Protein AF-A0A198Z2M1-F1 (afdb_monomer_lite)

Radius of gyration: 20.85 Å; chains: 1; bounding box: 62×34×67 Å

Structure (mmCIF, N/CA/C/O backbone):
data_AF-A0A198Z2M1-F1
#
_entry.id   AF-A0A198Z2M1-F1
#
loop_
_atom_site.group_PDB
_atom_site.id
_atom_site.type_symbol
_atom_site.label_atom_id
_atom_site.label_alt_id
_atom_site.label_comp_id
_atom_site.label_asym_id
_atom_site.label_entity_id
_atom_site.label_seq_id
_atom_site.pdbx_PDB_ins_code
_atom_site.Cartn_x
_atom_site.Cartn_y
_atom_site.Cartn_z
_atom_site.occupancy
_atom_site.B_iso_or_equiv
_atom_site.auth_seq_id
_atom_site.auth_comp_id
_atom_site.auth_asym_id
_atom_site.auth_atom_id
_atom_site.pdbx_PDB_model_num
ATOM 1 N N . MET A 1 1 ? 42.192 -15.672 -40.899 1.00 51.78 1 MET A N 1
ATOM 2 C CA . MET A 1 1 ? 41.979 -16.538 -39.720 1.00 51.78 1 MET A CA 1
ATOM 3 C C . MET A 1 1 ? 41.965 -15.740 -38.409 1.00 51.78 1 MET A C 1
ATOM 5 O O . MET A 1 1 ? 41.515 -16.273 -37.413 1.00 51.78 1 MET A O 1
ATOM 9 N N . GLU A 1 2 ? 42.366 -14.463 -38.427 1.00 50.34 2 GLU A N 1
ATOM 10 C CA . GLU A 1 2 ? 42.468 -13.570 -37.255 1.00 50.34 2 GLU A CA 1
ATOM 11 C C . GLU A 1 2 ? 41.107 -13.019 -36.771 1.00 50.34 2 GLU A C 1
ATOM 13 O O . GLU A 1 2 ? 40.809 -13.079 -35.589 1.00 50.34 2 GLU A O 1
ATOM 18 N N . LYS A 1 3 ? 40.189 -12.667 -37.688 1.00 52.66 3 LYS A N 1
ATOM 19 C CA . LYS A 1 3 ? 38.827 -12.174 -37.362 1.00 52.66 3 LYS A CA 1
ATOM 20 C C . LYS A 1 3 ? 37.927 -13.121 -36.548 1.00 52.66 3 LYS A C 1
ATOM 22 O O . LYS A 1 3 ? 36.879 -12.694 -36.083 1.00 52.66 3 LYS A O 1
ATOM 27 N N . ALA A 1 4 ? 38.264 -14.406 -36.456 1.00 52.19 4 ALA A N 1
ATOM 28 C CA . ALA A 1 4 ? 37.432 -15.395 -35.767 1.00 52.19 4 ALA A CA 1
ATOM 29 C C . ALA A 1 4 ? 37.771 -15.530 -34.272 1.00 52.19 4 ALA A C 1
ATOM 31 O O . ALA A 1 4 ? 36.942 -16.045 -33.529 1.00 52.19 4 ALA A O 1
ATOM 32 N N . LEU A 1 5 ? 3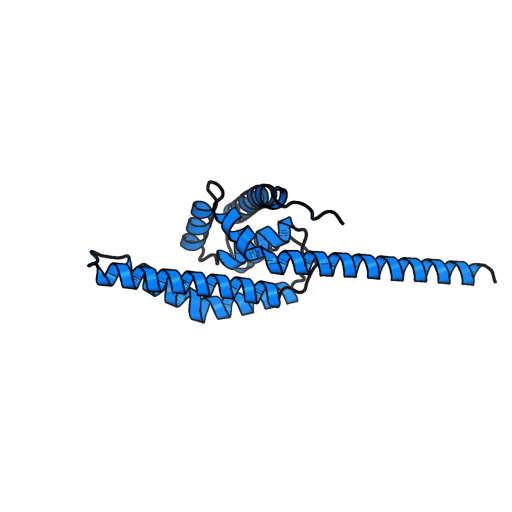8.961 -15.082 -33.848 1.00 50.56 5 LEU A N 1
ATOM 33 C CA . LEU A 1 5 ? 39.391 -15.112 -32.448 1.00 50.56 5 LEU A CA 1
ATOM 34 C C . LEU A 1 5 ? 38.841 -13.898 -31.683 1.00 50.56 5 LEU A C 1
ATOM 36 O O . LEU A 1 5 ? 38.228 -14.090 -30.639 1.00 50.56 5 LEU A O 1
ATOM 40 N N . ASP A 1 6 ? 38.908 -12.698 -32.272 1.00 52.09 6 ASP A N 1
ATOM 41 C CA . ASP A 1 6 ? 38.372 -11.465 -31.662 1.00 52.09 6 ASP A CA 1
ATOM 42 C C . ASP A 1 6 ? 36.854 -11.539 -31.409 1.00 52.09 6 ASP A C 1
ATOM 44 O O . ASP A 1 6 ? 36.363 -11.129 -30.363 1.00 52.09 6 ASP A O 1
ATOM 48 N N . ALA A 1 7 ? 36.097 -12.146 -32.332 1.00 55.91 7 ALA A N 1
ATOM 49 C CA . ALA A 1 7 ? 34.648 -12.315 -32.189 1.00 55.91 7 ALA A CA 1
ATOM 50 C C . ALA A 1 7 ? 34.247 -13.345 -31.112 1.00 55.91 7 ALA A C 1
ATOM 52 O O . ALA A 1 7 ? 33.089 -13.380 -30.689 1.00 55.91 7 ALA A O 1
ATOM 53 N N . PHE A 1 8 ? 35.170 -14.223 -30.706 1.00 51.22 8 PHE A N 1
ATOM 54 C CA . PHE A 1 8 ? 34.939 -15.203 -29.644 1.00 51.22 8 PHE A CA 1
ATOM 55 C C . PHE A 1 8 ? 35.227 -14.593 -28.265 1.00 51.22 8 PHE A C 1
ATOM 57 O O . PHE A 1 8 ? 34.474 -14.855 -27.327 1.00 51.22 8 PHE A O 1
ATOM 64 N N . ASP A 1 9 ? 36.249 -13.739 -28.166 1.00 59.03 9 ASP A N 1
ATOM 65 C CA . ASP A 1 9 ? 36.605 -13.003 -26.943 1.00 59.03 9 ASP A CA 1
ATOM 66 C C . ASP A 1 9 ? 35.529 -11.966 -26.583 1.00 59.03 9 ASP A C 1
ATOM 68 O O . ASP A 1 9 ? 34.978 -11.996 -25.486 1.00 59.03 9 ASP A O 1
ATOM 72 N N . GLU A 1 10 ? 35.092 -11.153 -27.551 1.00 61.62 10 GLU A N 1
ATOM 73 C CA . GLU A 1 10 ? 34.080 -10.102 -27.340 1.00 61.62 10 GLU A CA 1
ATOM 74 C C . GLU A 1 10 ? 32.706 -10.681 -26.933 1.00 61.62 10 GLU A C 1
ATOM 76 O O . GLU A 1 10 ? 31.973 -10.118 -26.118 1.00 61.62 10 GLU A O 1
ATOM 81 N N . LYS A 1 11 ? 32.362 -11.873 -27.445 1.00 62.56 11 LYS A N 1
ATOM 82 C CA . LYS A 1 11 ? 31.135 -12.594 -27.067 1.00 62.56 11 LYS A CA 1
ATOM 83 C C . LYS A 1 11 ? 31.227 -13.224 -25.672 1.00 62.56 11 LYS A C 1
ATOM 85 O O . LYS A 1 11 ? 30.198 -13.382 -25.013 1.00 62.56 11 LYS A O 1
ATOM 90 N N . THR A 1 12 ? 32.432 -13.588 -25.237 1.00 69.06 12 THR A N 1
ATOM 91 C CA . THR A 1 12 ? 32.688 -14.145 -23.903 1.00 69.06 12 THR A CA 1
ATOM 92 C C . THR A 1 12 ? 32.645 -13.034 -22.854 1.00 69.06 12 THR A C 1
ATOM 94 O O . THR A 1 12 ? 31.914 -13.164 -21.876 1.00 69.06 12 THR A O 1
ATOM 97 N N . GLU A 1 13 ? 33.279 -11.888 -23.120 1.00 63.31 13 GLU A N 1
ATOM 98 C CA . GLU A 1 13 ? 33.229 -10.706 -22.248 1.00 63.31 13 GLU A CA 1
ATOM 99 C C . GLU A 1 13 ? 31.809 -10.134 -22.103 1.00 63.31 13 GLU A C 1
ATOM 101 O O . GLU A 1 13 ? 31.371 -9.841 -20.990 1.00 63.31 13 GLU A O 1
ATOM 106 N N . ALA A 1 14 ? 31.038 -10.038 -23.194 1.00 60.91 14 ALA A N 1
ATOM 107 C CA . ALA A 1 14 ? 29.645 -9.587 -23.132 1.00 60.91 14 ALA A CA 1
ATOM 108 C C . ALA A 1 14 ? 28.744 -10.552 -22.334 1.00 60.91 14 ALA A C 1
ATOM 110 O O . ALA A 1 14 ? 27.845 -10.116 -21.613 1.00 60.91 14 ALA A O 1
ATOM 111 N N . SER A 1 15 ? 28.992 -11.862 -22.444 1.00 63.72 15 SER A N 1
ATOM 112 C CA . SER A 1 15 ? 28.274 -12.889 -21.680 1.00 63.72 15 SER A CA 1
ATOM 113 C C . SER A 1 15 ? 28.625 -12.845 -20.191 1.00 63.72 15 SER A C 1
ATOM 115 O O . SER A 1 15 ? 27.736 -13.003 -19.353 1.00 63.72 15 SER A O 1
ATOM 117 N N . ASP A 1 16 ? 29.894 -12.630 -19.851 1.00 65.62 16 ASP A N 1
ATOM 118 C CA . ASP A 1 16 ? 30.351 -12.541 -18.462 1.00 65.62 16 ASP A CA 1
ATOM 119 C C . ASP A 1 16 ? 29.891 -11.237 -17.794 1.00 65.62 16 ASP A C 1
ATOM 121 O O . ASP A 1 16 ? 29.444 -11.265 -16.643 1.00 65.62 16 ASP A O 1
ATOM 125 N N . ASN A 1 17 ? 29.882 -10.115 -18.523 1.00 66.69 17 ASN A N 1
ATOM 126 C CA . ASN A 1 17 ? 29.369 -8.843 -18.013 1.00 66.69 17 ASN A CA 1
ATOM 127 C C . ASN A 1 17 ? 27.849 -8.893 -17.771 1.00 66.69 17 ASN A C 1
ATOM 129 O O . ASN A 1 17 ? 27.388 -8.512 -16.698 1.00 66.69 17 ASN A O 1
ATOM 133 N N . ALA A 1 18 ? 27.073 -9.465 -18.701 1.00 65.00 18 ALA A N 1
ATOM 134 C CA . ALA A 1 18 ? 25.630 -9.651 -18.520 1.00 65.00 18 ALA A CA 1
ATOM 135 C C . ALA A 1 18 ? 25.302 -10.551 -17.316 1.00 65.00 18 ALA A C 1
ATOM 137 O O . ALA A 1 18 ? 24.362 -10.292 -16.565 1.00 65.00 18 ALA A O 1
ATOM 138 N N . ARG A 1 19 ? 26.098 -11.604 -17.093 1.00 66.12 19 ARG A N 1
ATOM 139 C CA . ARG A 1 19 ? 25.918 -12.519 -15.959 1.00 66.12 19 ARG A CA 1
ATOM 140 C C . ARG A 1 19 ? 26.259 -11.855 -14.621 1.00 66.12 19 ARG A C 1
ATOM 142 O O . ARG A 1 19 ? 25.554 -12.083 -13.643 1.00 66.12 19 ARG A O 1
ATOM 149 N N . SER A 1 20 ? 27.292 -11.014 -14.596 1.00 66.62 20 SER A N 1
ATOM 150 C CA . SER A 1 20 ? 27.681 -10.198 -13.437 1.00 66.62 20 SER A CA 1
ATOM 151 C C . SER A 1 20 ? 26.627 -9.133 -13.088 1.00 66.62 20 SER A C 1
ATOM 153 O O . SER A 1 20 ? 26.264 -8.963 -11.920 1.00 66.62 20 SER A O 1
ATOM 155 N N . GLU A 1 21 ? 26.067 -8.456 -14.096 1.00 67.75 21 GLU A N 1
ATOM 156 C CA . GLU A 1 21 ? 24.989 -7.471 -13.926 1.00 67.75 21 GLU A CA 1
ATOM 157 C C . GLU A 1 21 ? 23.696 -8.120 -13.405 1.00 67.75 21 GLU A C 1
ATOM 159 O O . GLU A 1 21 ? 23.068 -7.594 -12.480 1.00 67.75 21 GLU A O 1
ATOM 164 N N . GLN A 1 22 ? 23.341 -9.304 -13.918 1.00 70.44 22 GLN A N 1
ATOM 165 C CA . GLN A 1 22 ? 22.196 -10.084 -13.437 1.00 70.44 22 GLN A CA 1
ATOM 166 C C . GLN A 1 22 ? 22.367 -10.556 -11.988 1.00 70.44 22 GLN A C 1
ATOM 168 O O . GLN A 1 22 ? 21.416 -10.479 -11.207 1.00 70.44 22 GLN A O 1
ATOM 173 N N . ASP A 1 23 ? 23.563 -11.009 -11.604 1.00 72.19 23 ASP A N 1
ATOM 174 C CA . ASP A 1 23 ? 23.849 -11.468 -10.238 1.00 72.19 23 ASP A CA 1
ATOM 175 C C . ASP A 1 23 ? 23.827 -10.298 -9.236 1.00 72.19 23 ASP A C 1
ATOM 177 O O . ASP A 1 23 ? 23.172 -10.357 -8.190 1.00 72.19 23 ASP A O 1
ATOM 181 N N . THR A 1 24 ? 24.423 -9.162 -9.616 1.00 78.44 24 THR A N 1
ATOM 182 C CA . THR A 1 24 ? 24.378 -7.910 -8.839 1.00 78.44 24 THR A CA 1
ATOM 183 C C . THR A 1 24 ? 22.944 -7.417 -8.662 1.00 78.44 24 THR A C 1
ATOM 185 O O . THR A 1 24 ? 22.526 -6.992 -7.580 1.00 78.44 24 THR A O 1
ATOM 188 N N . GLY A 1 25 ? 22.157 -7.503 -9.730 1.00 78.88 25 GLY A N 1
ATOM 189 C CA . GLY A 1 25 ? 20.742 -7.215 -9.701 1.00 78.88 25 GLY A CA 1
ATOM 190 C C . GLY A 1 25 ? 19.989 -8.124 -8.723 1.00 78.88 25 GLY A C 1
ATOM 191 O O . GLY A 1 25 ? 19.297 -7.630 -7.829 1.00 78.88 25 GLY A O 1
ATOM 192 N N . ALA A 1 26 ? 20.122 -9.444 -8.861 1.00 82.31 26 ALA A N 1
ATOM 193 C CA . ALA A 1 26 ? 19.425 -10.416 -8.021 1.00 82.31 26 ALA A CA 1
ATOM 194 C C . ALA A 1 26 ? 19.765 -10.251 -6.530 1.00 82.31 26 ALA A C 1
ATOM 196 O O . ALA A 1 26 ? 18.873 -10.351 -5.678 1.00 82.31 26 ALA A O 1
ATOM 197 N N . ALA A 1 27 ? 21.023 -9.934 -6.212 1.00 85.19 27 ALA A N 1
ATOM 198 C CA . ALA A 1 27 ? 21.461 -9.613 -4.858 1.00 85.19 27 ALA A CA 1
ATOM 199 C C . ALA A 1 27 ? 20.774 -8.346 -4.321 1.00 85.19 27 ALA A C 1
ATOM 201 O O . ALA A 1 27 ? 20.182 -8.382 -3.239 1.00 85.19 27 ALA A O 1
ATOM 202 N N . ARG A 1 28 ? 20.762 -7.252 -5.098 1.00 85.44 28 ARG A N 1
ATOM 203 C CA . ARG A 1 28 ? 20.078 -5.999 -4.728 1.00 85.44 28 ARG A CA 1
ATOM 204 C C . ARG A 1 28 ? 18.587 -6.219 -4.471 1.00 85.44 28 ARG A C 1
ATOM 206 O O . ARG A 1 28 ? 18.093 -5.828 -3.420 1.00 85.44 28 ARG A O 1
ATOM 213 N N . ARG A 1 29 ? 17.891 -6.931 -5.365 1.00 87.88 29 ARG A N 1
ATOM 214 C CA . ARG A 1 29 ? 16.471 -7.291 -5.190 1.00 87.88 29 ARG A CA 1
ATOM 215 C C . ARG A 1 29 ? 16.241 -8.079 -3.904 1.00 87.88 29 ARG A C 1
ATOM 217 O O . ARG A 1 29 ? 15.271 -7.832 -3.196 1.00 87.88 29 ARG A O 1
ATOM 224 N N . THR A 1 30 ? 17.114 -9.039 -3.608 1.00 90.44 30 THR A N 1
ATOM 225 C CA . THR A 1 30 ? 17.004 -9.866 -2.398 1.00 90.44 30 THR A CA 1
ATOM 226 C C . THR A 1 30 ? 17.105 -9.004 -1.142 1.00 90.44 30 THR A C 1
ATOM 228 O O . THR A 1 30 ? 16.285 -9.144 -0.236 1.00 90.44 30 THR A O 1
ATOM 231 N N . VAL A 1 31 ? 18.055 -8.063 -1.111 1.00 90.62 31 VAL A N 1
ATOM 232 C CA . VAL A 1 31 ? 18.192 -7.095 -0.013 1.00 90.62 31 VAL A CA 1
ATOM 233 C C . VAL A 1 31 ? 16.965 -6.185 0.072 1.00 90.62 31 VAL A C 1
ATOM 235 O O . VAL A 1 31 ? 16.433 -6.003 1.166 1.00 90.62 31 VAL A O 1
ATOM 238 N N . PHE A 1 32 ? 16.479 -5.661 -1.056 1.00 91.62 32 PHE A N 1
ATOM 239 C CA . PHE A 1 32 ? 15.266 -4.845 -1.108 1.00 91.62 32 PHE A CA 1
ATOM 240 C C . PHE A 1 32 ? 14.063 -5.596 -0.520 1.00 91.62 32 PHE A C 1
ATOM 242 O O . PHE A 1 32 ? 13.481 -5.153 0.468 1.00 91.62 32 PHE A O 1
ATOM 249 N N . CYS A 1 33 ? 13.741 -6.777 -1.053 1.00 92.19 33 CYS A N 1
ATOM 250 C CA . CYS A 1 33 ? 12.581 -7.571 -0.642 1.00 92.19 33 CYS A CA 1
ATOM 251 C C . CYS A 1 33 ? 12.645 -7.986 0.835 1.00 92.19 33 CYS A C 1
ATOM 253 O O . CYS A 1 33 ? 11.619 -8.007 1.512 1.00 92.19 33 CYS A O 1
ATOM 255 N N . ALA A 1 34 ? 13.844 -8.271 1.354 1.00 90.94 34 ALA A N 1
ATOM 256 C CA . ALA A 1 34 ? 14.034 -8.637 2.755 1.00 90.94 34 ALA A CA 1
ATOM 257 C C . ALA A 1 34 ? 13.779 -7.473 3.730 1.00 90.94 34 ALA A C 1
ATOM 259 O O . ALA A 1 34 ? 13.354 -7.717 4.857 1.00 90.94 34 ALA A O 1
ATOM 260 N N . ASN A 1 35 ? 14.022 -6.225 3.312 1.00 91.56 35 ASN A N 1
ATOM 261 C CA . ASN A 1 35 ? 13.996 -5.055 4.199 1.00 91.56 35 ASN A CA 1
ATOM 262 C C . ASN A 1 35 ? 12.842 -4.079 3.916 1.00 91.56 35 ASN A C 1
ATOM 264 O O . ASN A 1 35 ? 12.586 -3.192 4.731 1.00 91.56 35 ASN A O 1
ATOM 268 N N . VAL A 1 36 ? 12.139 -4.213 2.784 1.00 93.56 36 VAL A N 1
ATOM 269 C CA . VAL A 1 36 ? 11.196 -3.199 2.279 1.00 93.56 36 VAL A CA 1
ATOM 270 C C . VAL A 1 36 ? 10.151 -2.781 3.310 1.00 93.56 36 VAL A C 1
ATOM 272 O O . VAL A 1 36 ? 9.901 -1.590 3.453 1.00 93.56 36 VAL A O 1
ATOM 275 N N . PHE A 1 37 ? 9.595 -3.710 4.094 1.00 92.81 37 PHE A N 1
ATOM 276 C CA . PHE A 1 37 ? 8.582 -3.368 5.096 1.00 92.81 37 PHE A CA 1
ATOM 277 C C . PHE A 1 37 ? 9.125 -2.432 6.187 1.00 92.81 37 PHE A C 1
ATOM 279 O O . PHE A 1 37 ? 8.477 -1.444 6.529 1.00 92.81 37 PHE A O 1
ATOM 286 N N . ASP A 1 38 ? 10.332 -2.681 6.695 1.00 92.69 38 ASP A N 1
ATOM 287 C CA . ASP A 1 38 ? 10.940 -1.834 7.728 1.00 92.69 38 ASP A CA 1
ATOM 288 C C . ASP A 1 38 ? 11.261 -0.437 7.177 1.00 92.69 38 ASP A C 1
ATOM 290 O O . ASP A 1 38 ? 11.099 0.579 7.860 1.00 92.69 38 ASP A O 1
ATOM 294 N N . VAL A 1 39 ? 11.651 -0.364 5.901 1.00 94.50 39 VAL A N 1
ATOM 295 C CA . VAL A 1 39 ? 11.862 0.909 5.201 1.00 94.50 39 VAL A CA 1
ATOM 296 C C . VAL A 1 39 ? 10.541 1.641 4.966 1.00 94.50 39 VAL A C 1
ATOM 298 O O . VAL A 1 39 ? 10.489 2.854 5.161 1.00 94.50 39 VAL A O 1
ATOM 301 N N . MET A 1 40 ? 9.460 0.933 4.630 1.00 95.88 40 MET A N 1
ATOM 302 C CA . MET A 1 40 ? 8.118 1.514 4.510 1.00 95.88 40 MET A CA 1
ATOM 303 C C . MET A 1 40 ? 7.654 2.131 5.827 1.00 95.88 40 MET A C 1
ATOM 305 O O . MET A 1 40 ? 7.102 3.228 5.810 1.00 95.88 40 MET A O 1
ATOM 309 N N . VAL A 1 41 ? 7.905 1.477 6.968 1.00 94.56 41 VAL A N 1
ATOM 310 C CA . VAL A 1 41 ? 7.566 2.025 8.293 1.00 94.56 41 VAL A CA 1
ATOM 311 C C . VAL A 1 41 ? 8.315 3.334 8.549 1.00 94.56 41 VAL A C 1
ATOM 313 O O . VAL A 1 41 ? 7.715 4.304 9.013 1.00 94.56 41 VAL A O 1
ATOM 316 N N . ARG A 1 42 ? 9.607 3.397 8.203 1.00 95.19 42 ARG A N 1
ATOM 317 C CA . ARG A 1 42 ? 10.406 4.628 8.318 1.00 95.19 42 ARG A CA 1
ATOM 318 C C . ARG A 1 42 ? 9.896 5.725 7.383 1.00 95.19 42 ARG A C 1
ATOM 320 O O . ARG A 1 42 ? 9.678 6.838 7.844 1.00 95.19 42 ARG A O 1
ATOM 327 N N . LEU A 1 43 ? 9.639 5.398 6.115 1.00 96.38 43 LEU A N 1
ATOM 328 C CA . LEU A 1 43 ? 9.076 6.321 5.125 1.00 96.38 43 LEU A CA 1
ATOM 329 C C . LEU A 1 43 ? 7.726 6.881 5.576 1.00 96.38 43 LEU A C 1
ATOM 331 O O . LEU A 1 43 ? 7.498 8.082 5.493 1.00 96.38 43 LEU A O 1
ATOM 335 N N . TYR A 1 44 ? 6.842 6.036 6.100 1.00 95.94 44 TYR A N 1
ATOM 336 C CA . TYR A 1 44 ? 5.544 6.473 6.606 1.00 95.94 44 TYR A CA 1
ATOM 337 C C . TYR A 1 44 ? 5.665 7.391 7.834 1.00 95.94 44 TYR A C 1
ATOM 339 O O . TYR A 1 44 ? 4.798 8.235 8.063 1.00 95.94 44 TYR A O 1
ATOM 347 N N . GLY A 1 45 ? 6.742 7.237 8.611 1.00 95.44 45 GLY A N 1
ATOM 348 C CA . GLY A 1 45 ? 7.081 8.094 9.745 1.00 95.44 45 GLY A CA 1
ATOM 349 C C . GLY A 1 45 ? 7.682 9.452 9.370 1.00 95.44 45 GLY A C 1
ATOM 350 O O . GLY A 1 45 ? 7.775 10.314 10.245 1.00 95.44 45 GLY A O 1
ATOM 351 N N . GLU A 1 46 ? 8.071 9.672 8.110 1.00 96.19 46 GLU A N 1
ATOM 352 C CA . GLU A 1 46 ? 8.595 10.966 7.666 1.00 96.19 46 GLU A CA 1
ATOM 353 C C . GLU A 1 46 ? 7.517 12.066 7.744 1.00 96.19 46 GLU A C 1
ATOM 355 O O . GLU A 1 46 ? 6.330 11.809 7.488 1.00 96.19 46 GLU A O 1
ATOM 360 N N . PRO A 1 47 ? 7.899 13.316 8.074 1.00 94.69 47 PRO A N 1
ATOM 361 C CA . PRO A 1 47 ? 6.954 14.419 8.204 1.00 94.69 47 PRO A CA 1
ATOM 362 C C . PRO A 1 47 ? 6.056 14.584 6.970 1.00 94.69 47 PRO A C 1
ATOM 364 O O . PRO A 1 47 ? 6.523 14.813 5.859 1.00 94.69 47 PRO A O 1
ATOM 367 N N . GLY A 1 48 ? 4.741 14.496 7.181 1.00 95.50 48 GLY A N 1
ATOM 368 C CA . GLY A 1 48 ? 3.726 14.709 6.144 1.00 95.50 48 GLY A CA 1
ATOM 369 C C . GLY A 1 48 ? 3.362 13.478 5.306 1.00 95.50 48 GLY A C 1
ATOM 370 O O . GLY A 1 48 ? 2.269 13.469 4.739 1.00 95.50 48 GLY A O 1
ATOM 371 N N . ILE A 1 49 ? 4.179 12.417 5.282 1.00 97.44 49 ILE A N 1
ATOM 372 C CA . ILE A 1 49 ? 3.919 11.234 4.438 1.00 97.44 49 ILE A CA 1
ATOM 373 C C . ILE A 1 49 ? 2.661 10.483 4.872 1.00 97.44 49 ILE A C 1
ATOM 375 O O . ILE A 1 49 ? 1.832 10.137 4.028 1.00 97.44 49 ILE A O 1
ATOM 379 N N . ALA A 1 50 ? 2.466 10.283 6.177 1.00 96.44 50 ALA A N 1
ATOM 380 C CA . ALA A 1 50 ? 1.260 9.638 6.689 1.00 96.44 50 ALA A CA 1
ATOM 381 C C . ALA A 1 50 ? -0.018 10.396 6.290 1.00 96.44 50 ALA A C 1
ATOM 383 O O . ALA A 1 50 ? -0.964 9.793 5.785 1.00 96.44 50 ALA A O 1
ATOM 384 N N . SER A 1 51 ? -0.040 11.720 6.473 1.00 96.75 51 SER A N 1
ATOM 385 C CA . SER A 1 51 ? -1.190 12.560 6.114 1.00 96.75 51 SER A CA 1
ATOM 386 C C . SER A 1 51 ? -1.498 12.482 4.621 1.00 96.75 51 SER A C 1
ATOM 388 O O . SER A 1 51 ? -2.648 12.271 4.245 1.00 96.75 51 SER A O 1
ATOM 390 N N . LEU A 1 52 ? -0.461 12.573 3.789 1.00 96.44 52 LEU A N 1
ATOM 391 C CA . LEU A 1 52 ? -0.562 12.489 2.338 1.00 96.44 52 LEU A CA 1
ATOM 392 C C . LEU A 1 52 ? -1.131 11.133 1.877 1.00 96.44 52 LEU A C 1
ATOM 394 O O . LEU A 1 52 ? -2.047 11.076 1.058 1.00 96.44 52 LEU A O 1
ATOM 398 N N . CYS A 1 53 ? -0.639 10.030 2.448 1.00 97.00 53 CYS A N 1
ATOM 399 C CA . CYS A 1 53 ? -1.138 8.687 2.149 1.00 97.00 53 CYS A CA 1
ATOM 400 C C . CYS A 1 53 ? -2.601 8.503 2.576 1.00 97.00 53 CYS A C 1
ATOM 402 O O . CYS A 1 53 ? -3.381 7.885 1.853 1.00 97.00 53 CYS A O 1
ATOM 404 N N . LEU A 1 54 ? -2.983 9.030 3.743 1.00 95.06 54 LEU A N 1
ATOM 405 C CA . LEU A 1 54 ? -4.355 8.951 4.251 1.00 95.06 54 LEU A CA 1
ATOM 406 C C . LEU A 1 54 ? -5.334 9.769 3.405 1.00 95.06 54 LEU A C 1
ATOM 408 O O . LEU A 1 54 ? -6.458 9.318 3.169 1.00 95.06 54 LEU A O 1
ATOM 412 N N . GLU A 1 55 ? -4.918 10.944 2.934 1.00 96.50 55 GLU A N 1
ATOM 413 C CA . GLU A 1 55 ? -5.701 11.760 2.008 1.00 96.50 55 GLU A CA 1
ATOM 414 C C . GLU A 1 55 ? -5.913 11.019 0.685 1.00 96.50 55 GLU A C 1
ATOM 416 O O . GLU A 1 55 ? -7.054 10.826 0.266 1.00 96.50 55 GLU A O 1
ATOM 421 N N . ALA A 1 56 ? -4.843 10.494 0.085 1.00 96.94 56 ALA A N 1
ATOM 422 C CA . ALA A 1 56 ? -4.931 9.720 -1.149 1.00 96.94 56 ALA A CA 1
ATOM 423 C C . ALA A 1 56 ? -5.796 8.451 -0.982 1.00 96.94 56 ALA A C 1
ATOM 425 O O . ALA A 1 56 ? -6.608 8.116 -1.849 1.00 96.94 56 ALA A O 1
ATOM 426 N N . GLN A 1 57 ? -5.682 7.762 0.159 1.00 94.88 57 GLN A N 1
ATOM 427 C CA . GLN A 1 57 ? -6.515 6.606 0.496 1.00 94.88 57 GLN A CA 1
ATOM 428 C C . GLN A 1 57 ? -7.995 6.976 0.609 1.00 94.88 57 GLN A C 1
ATOM 430 O O . GLN A 1 57 ? -8.850 6.221 0.151 1.00 94.88 57 GLN A O 1
ATOM 435 N N . THR A 1 58 ? -8.306 8.112 1.229 1.00 93.62 58 THR A N 1
ATOM 436 C CA . THR A 1 58 ? -9.691 8.533 1.469 1.00 93.62 58 THR A CA 1
ATOM 437 C C . THR A 1 58 ? -10.345 9.054 0.193 1.00 93.62 58 THR A C 1
ATOM 439 O O . THR A 1 58 ? -11.490 8.706 -0.086 1.00 93.62 58 THR A O 1
ATOM 442 N N . SER A 1 59 ? -9.621 9.853 -0.589 1.00 95.38 59 SER A N 1
ATOM 443 C CA . SER A 1 59 ? -10.150 10.516 -1.784 1.00 95.38 59 SER A CA 1
ATOM 444 C C . SER A 1 59 ? -10.188 9.601 -3.010 1.00 95.38 59 SER A C 1
ATOM 446 O O . SER A 1 59 ? -11.108 9.708 -3.815 1.00 95.38 59 SER A O 1
ATOM 448 N N . TYR A 1 60 ? -9.224 8.682 -3.140 1.00 95.88 60 TYR A N 1
ATOM 449 C CA . TYR A 1 60 ? -9.028 7.883 -4.360 1.00 95.88 60 TYR A CA 1
ATOM 450 C C . TYR A 1 60 ? -8.941 6.377 -4.104 1.00 95.88 60 TYR A C 1
ATOM 452 O O . TYR A 1 60 ? -8.551 5.616 -4.985 1.00 95.88 60 TYR A O 1
ATOM 460 N N . ALA A 1 61 ? -9.275 5.924 -2.892 1.00 93.00 61 ALA A N 1
ATOM 461 C CA . ALA A 1 61 ? -9.177 4.520 -2.498 1.00 93.00 61 ALA A CA 1
ATOM 462 C C . ALA A 1 61 ? -7.776 3.918 -2.714 1.00 93.00 61 ALA A C 1
ATOM 464 O O . ALA A 1 61 ? -7.656 2.699 -2.890 1.00 93.00 61 ALA A O 1
ATOM 465 N N . VAL A 1 62 ? -6.723 4.744 -2.648 1.00 97.00 62 VAL A N 1
ATOM 466 C CA . VAL A 1 62 ? -5.331 4.300 -2.750 1.00 97.00 62 VAL A CA 1
ATOM 467 C C . VAL A 1 62 ? -5.044 3.208 -1.725 1.00 97.00 62 VAL A C 1
ATOM 469 O O . VAL A 1 62 ? -5.300 3.316 -0.521 1.00 97.00 62 VAL A O 1
ATOM 472 N N . ASP A 1 63 ? -4.482 2.124 -2.227 1.00 97.56 63 ASP A N 1
ATOM 473 C CA . ASP A 1 63 ? -3.792 1.121 -1.453 1.00 97.56 63 ASP A CA 1
ATOM 474 C C . ASP A 1 63 ? -2.396 1.598 -1.027 1.00 97.56 63 ASP A C 1
ATOM 476 O O . ASP A 1 63 ? -1.436 1.552 -1.795 1.00 97.56 63 ASP A O 1
ATOM 480 N N . VAL A 1 64 ? -2.303 2.098 0.207 1.00 97.19 64 VAL A N 1
ATOM 481 C CA . VAL A 1 64 ? -1.073 2.685 0.762 1.00 97.19 64 VAL A CA 1
ATOM 482 C C . VAL A 1 64 ? 0.093 1.685 0.794 1.00 97.19 64 VAL A C 1
ATOM 484 O O . VAL A 1 64 ? 1.176 2.073 0.358 1.00 97.19 64 VAL A O 1
ATOM 487 N N . PRO A 1 65 ? -0.079 0.412 1.218 1.00 97.62 65 PRO A N 1
ATOM 488 C CA . PRO A 1 65 ? 1.005 -0.568 1.163 1.00 97.62 65 PRO A CA 1
ATOM 489 C C . PRO A 1 65 ? 1.596 -0.746 -0.241 1.00 97.62 65 PRO A C 1
ATOM 491 O O . PRO A 1 65 ? 2.813 -0.695 -0.395 1.00 97.62 65 PRO A O 1
ATOM 494 N N . SER A 1 66 ? 0.757 -0.882 -1.274 1.00 97.81 66 SER A N 1
ATOM 495 C CA . SER A 1 66 ? 1.234 -1.012 -2.658 1.00 97.81 66 SER A CA 1
ATOM 496 C C . SER A 1 66 ? 1.924 0.265 -3.147 1.00 97.81 66 SER A C 1
ATOM 498 O O . SER A 1 66 ? 3.009 0.195 -3.717 1.00 97.81 66 SER A O 1
ATOM 500 N N . LEU A 1 67 ? 1.355 1.444 -2.862 1.00 98.38 67 LEU A N 1
ATOM 501 C CA . LEU A 1 67 ? 1.953 2.729 -3.240 1.00 98.38 67 LEU A CA 1
ATOM 502 C C . LEU A 1 67 ? 3.363 2.910 -2.661 1.00 98.38 67 LEU A C 1
ATOM 504 O O . LEU A 1 67 ? 4.291 3.257 -3.389 1.00 98.38 67 LEU A O 1
ATOM 508 N N . LEU A 1 68 ? 3.524 2.679 -1.355 1.00 98.06 68 LEU A N 1
ATOM 509 C CA . LEU A 1 68 ? 4.810 2.838 -0.675 1.00 98.06 68 LEU A CA 1
ATOM 510 C C . LEU A 1 68 ? 5.834 1.802 -1.150 1.00 98.06 68 LEU A C 1
ATOM 512 O O . LEU A 1 68 ? 6.999 2.148 -1.332 1.00 98.06 68 LEU A O 1
ATOM 516 N N . PHE A 1 69 ? 5.403 0.559 -1.393 1.00 97.31 69 PHE A N 1
ATOM 517 C CA . PHE A 1 69 ? 6.262 -0.479 -1.962 1.00 97.31 69 PHE A CA 1
ATOM 518 C C . PHE A 1 69 ? 6.815 -0.045 -3.326 1.00 97.31 69 PHE A C 1
ATOM 520 O O . PHE A 1 69 ? 8.027 -0.056 -3.530 1.00 97.31 69 PHE A O 1
ATOM 527 N N . PHE A 1 70 ? 5.947 0.409 -4.237 1.00 97.06 70 PHE A N 1
ATOM 528 C CA . PHE A 1 70 ? 6.366 0.843 -5.570 1.00 97.06 70 PHE A CA 1
ATOM 529 C C . PHE A 1 70 ? 7.227 2.109 -5.545 1.00 97.06 70 PHE A C 1
ATOM 531 O O . PHE A 1 70 ? 8.188 2.196 -6.302 1.00 97.06 70 PHE A O 1
ATOM 538 N N . ALA A 1 71 ? 6.946 3.061 -4.651 1.00 97.00 71 ALA A N 1
ATOM 539 C CA . ALA A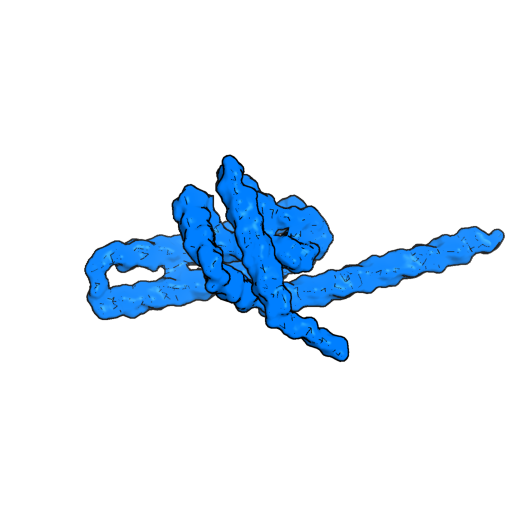 1 71 ? 7.768 4.262 -4.501 1.00 97.00 71 ALA A CA 1
ATOM 540 C C . ALA A 1 71 ? 9.189 3.942 -4.001 1.00 97.00 71 ALA A C 1
ATOM 542 O O . ALA A 1 71 ? 10.160 4.556 -4.447 1.00 97.00 71 ALA A O 1
ATOM 543 N N . LEU A 1 72 ? 9.326 2.971 -3.092 1.00 95.81 72 LEU A N 1
ATOM 544 C CA . LEU A 1 72 ? 10.632 2.502 -2.630 1.00 95.81 72 LEU A CA 1
ATOM 545 C C . LEU A 1 7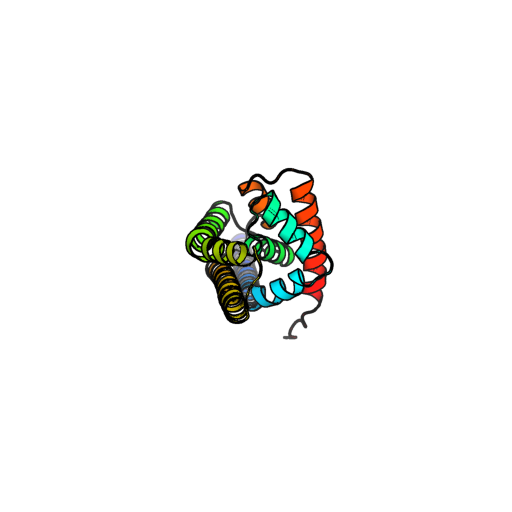2 ? 11.357 1.686 -3.701 1.00 95.81 72 LEU A C 1
ATOM 547 O O . LEU A 1 72 ? 12.554 1.886 -3.882 1.00 95.81 72 LEU A O 1
ATOM 551 N N . ALA A 1 73 ? 10.642 0.833 -4.439 1.00 94.38 73 ALA A N 1
ATOM 552 C CA . ALA A 1 73 ? 11.199 0.098 -5.572 1.00 94.38 73 ALA A CA 1
ATOM 553 C C . ALA A 1 73 ? 11.744 1.063 -6.644 1.00 94.38 73 ALA A C 1
ATOM 555 O O . ALA A 1 73 ? 12.887 0.921 -7.074 1.00 94.38 73 ALA A O 1
ATOM 556 N N . ASP A 1 74 ? 10.985 2.111 -6.987 1.00 93.88 74 ASP A N 1
ATOM 557 C CA . ASP A 1 74 ? 11.438 3.191 -7.872 1.00 93.88 74 ASP A CA 1
ATOM 558 C C . ASP A 1 74 ? 12.701 3.882 -7.334 1.00 93.88 74 ASP A C 1
ATOM 560 O O . ASP A 1 74 ? 13.632 4.175 -8.087 1.00 93.88 74 ASP A O 1
ATOM 564 N N . SER A 1 75 ? 12.751 4.152 -6.025 1.00 92.12 75 SER A N 1
ATOM 565 C CA . SER A 1 75 ? 13.904 4.804 -5.399 1.00 92.12 75 SER A CA 1
ATOM 566 C C . SER A 1 75 ? 15.154 3.918 -5.346 1.00 92.12 75 SER A C 1
ATOM 568 O O . SER A 1 75 ? 16.251 4.474 -5.289 1.00 92.12 75 SER A O 1
ATOM 570 N N . ASP A 1 76 ? 15.006 2.591 -5.352 1.00 89.38 76 ASP A N 1
ATOM 571 C CA . ASP A 1 76 ? 16.112 1.618 -5.410 1.00 89.38 76 ASP A CA 1
ATOM 572 C C . ASP A 1 76 ? 16.511 1.252 -6.860 1.00 89.38 76 ASP A C 1
ATOM 574 O O . ASP A 1 76 ? 17.434 0.471 -7.118 1.00 89.38 76 ASP A O 1
ATOM 578 N N . GLY A 1 77 ? 15.838 1.870 -7.838 1.00 89.38 77 GLY A N 1
ATOM 579 C CA . GLY A 1 77 ? 16.103 1.694 -9.263 1.00 89.38 77 GLY A CA 1
ATOM 580 C C . GLY A 1 77 ? 15.550 0.390 -9.829 1.00 89.38 77 GLY A C 1
ATOM 581 O O . GLY A 1 77 ? 16.105 -0.128 -10.797 1.00 89.38 77 GLY A O 1
ATOM 582 N N . HIS A 1 78 ? 14.499 -0.159 -9.222 1.00 91.56 78 HIS A N 1
ATOM 583 C CA . HIS A 1 78 ? 13.760 -1.287 -9.770 1.00 91.56 78 HIS A CA 1
ATOM 584 C C . HIS A 1 78 ? 12.718 -0.821 -10.792 1.00 91.56 78 HIS A C 1
ATOM 586 O O . HIS A 1 78 ? 12.111 0.241 -10.658 1.00 91.56 78 HIS A O 1
ATOM 592 N N . GLY A 1 79 ? 12.500 -1.650 -11.807 1.00 92.31 79 GLY A N 1
ATOM 593 C CA . GLY A 1 79 ? 11.442 -1.495 -12.799 1.00 92.31 79 GLY A CA 1
ATOM 594 C C . GLY A 1 79 ? 10.693 -2.809 -12.975 1.00 92.31 79 GLY A C 1
ATOM 595 O O . GLY A 1 79 ? 11.079 -3.814 -12.388 1.00 92.31 79 GLY A O 1
ATOM 596 N N . ALA A 1 80 ? 9.623 -2.790 -13.762 1.00 93.19 80 ALA A N 1
ATOM 597 C CA . ALA A 1 80 ? 8.811 -3.966 -14.070 1.00 93.19 80 ALA A CA 1
ATOM 598 C C . ALA A 1 80 ? 8.147 -3.782 -15.434 1.00 93.19 80 ALA A C 1
ATOM 600 O O . ALA A 1 80 ? 7.761 -2.660 -15.783 1.00 93.19 80 ALA A O 1
ATOM 601 N N . ASP A 1 81 ? 7.970 -4.852 -16.202 1.00 92.69 81 ASP A N 1
ATOM 602 C CA . ASP A 1 81 ? 7.192 -4.763 -17.440 1.00 92.69 81 ASP A CA 1
ATOM 603 C C . ASP A 1 81 ? 5.673 -4.634 -17.167 1.00 92.69 81 ASP A C 1
ATOM 605 O O . ASP A 1 81 ? 5.212 -4.596 -16.021 1.00 92.69 81 ASP A O 1
ATOM 609 N N . ASP A 1 82 ? 4.864 -4.466 -18.216 1.00 92.31 82 ASP A N 1
ATOM 610 C CA . ASP A 1 82 ? 3.405 -4.321 -18.080 1.00 92.31 82 ASP A CA 1
ATOM 611 C C . ASP A 1 82 ? 2.714 -5.594 -17.561 1.00 92.31 82 ASP A C 1
ATOM 613 O O . ASP A 1 82 ? 1.732 -5.509 -16.815 1.00 92.31 82 ASP A O 1
ATOM 617 N N . GLY A 1 83 ? 3.211 -6.774 -17.940 1.00 92.56 83 GLY A N 1
ATOM 618 C CA . GLY A 1 83 ? 2.650 -8.057 -17.522 1.00 92.56 83 GLY A CA 1
ATOM 619 C C . GLY A 1 83 ? 2.917 -8.337 -16.045 1.00 92.56 83 GLY A C 1
ATOM 620 O O . GLY A 1 83 ? 2.022 -8.762 -15.311 1.00 92.56 83 GLY A O 1
ATOM 621 N N . GLU A 1 84 ? 4.127 -8.037 -15.586 1.00 92.25 84 GLU A N 1
ATOM 622 C CA . GLU A 1 84 ? 4.519 -8.127 -14.185 1.00 92.25 84 GLU A CA 1
ATOM 623 C C . GLU A 1 84 ? 3.768 -7.122 -13.320 1.00 92.25 84 GLU A C 1
ATOM 625 O O . GLU A 1 84 ? 3.231 -7.508 -12.279 1.00 92.25 84 GLU A O 1
ATOM 630 N N . MET A 1 85 ? 3.658 -5.862 -13.763 1.00 94.12 85 MET A N 1
ATOM 631 C CA . MET A 1 85 ? 2.866 -4.856 -13.051 1.00 94.12 85 MET A CA 1
ATOM 632 C C . MET A 1 85 ? 1.419 -5.303 -12.890 1.00 94.12 85 MET A C 1
ATOM 634 O O . MET A 1 85 ? 0.890 -5.265 -11.779 1.00 94.12 85 MET A O 1
ATOM 638 N N . ARG A 1 86 ? 0.788 -5.804 -13.961 1.00 94.38 86 ARG A N 1
ATOM 639 C CA . ARG A 1 86 ? -0.570 -6.358 -13.883 1.00 94.38 86 ARG A CA 1
ATOM 640 C C . ARG A 1 86 ? -0.653 -7.475 -12.844 1.00 94.38 86 ARG A C 1
ATOM 642 O O . ARG A 1 86 ? -1.516 -7.426 -11.975 1.00 94.38 86 ARG A O 1
ATOM 649 N N . ARG A 1 87 ? 0.273 -8.438 -12.882 1.00 94.56 87 ARG A N 1
ATOM 650 C CA . ARG A 1 87 ? 0.302 -9.569 -11.943 1.00 94.56 87 ARG A CA 1
ATOM 651 C C . ARG A 1 87 ? 0.431 -9.118 -10.486 1.00 94.56 87 ARG A C 1
ATOM 653 O O . ARG A 1 87 ? -0.277 -9.642 -9.627 1.00 94.56 87 ARG A O 1
ATOM 660 N N . LEU A 1 88 ? 1.338 -8.182 -10.201 1.00 95.06 88 LEU A N 1
ATOM 661 C CA . LEU A 1 88 ? 1.557 -7.647 -8.854 1.00 95.06 88 LEU A CA 1
ATOM 662 C C . LEU A 1 88 ? 0.300 -6.940 -8.336 1.00 95.06 88 LEU A C 1
ATOM 664 O O . LEU A 1 88 ? -0.134 -7.199 -7.213 1.00 95.06 88 LEU A O 1
ATOM 668 N N . LEU A 1 89 ? -0.312 -6.096 -9.172 1.00 95.25 89 LEU A N 1
ATOM 669 C CA . LEU A 1 89 ? -1.525 -5.358 -8.827 1.00 95.25 89 LEU A CA 1
ATOM 670 C C . LEU A 1 89 ? -2.731 -6.276 -8.621 1.00 95.25 89 LEU A C 1
ATOM 672 O O . LEU A 1 89 ? -3.471 -6.079 -7.659 1.00 95.25 89 LEU A O 1
ATOM 676 N N . ASP A 1 90 ? -2.908 -7.296 -9.459 1.00 96.06 90 ASP A N 1
ATOM 677 C CA . ASP A 1 90 ? -4.016 -8.246 -9.331 1.00 96.06 90 ASP A CA 1
ATOM 678 C C . ASP A 1 90 ? -3.908 -9.039 -8.018 1.00 96.06 90 ASP A C 1
ATOM 680 O O . ASP A 1 90 ? -4.879 -9.140 -7.265 1.00 96.06 90 ASP A O 1
ATOM 684 N N . ARG A 1 91 ? -2.710 -9.540 -7.681 1.00 95.06 91 ARG A N 1
ATOM 685 C CA . ARG A 1 91 ? -2.484 -10.314 -6.445 1.00 95.06 91 ARG A CA 1
ATOM 686 C C . ARG A 1 91 ? -2.588 -9.456 -5.188 1.00 95.06 91 ARG A C 1
ATOM 688 O O . ARG A 1 91 ? -3.155 -9.905 -4.187 1.00 95.06 91 ARG A O 1
ATOM 695 N N . ALA A 1 92 ? -2.072 -8.227 -5.225 1.00 95.19 92 ALA A N 1
ATOM 696 C CA . ALA A 1 92 ? -2.244 -7.276 -4.130 1.00 95.19 92 ALA A CA 1
ATOM 697 C C . ALA A 1 92 ? -3.716 -6.877 -3.968 1.00 95.19 92 ALA A C 1
ATOM 699 O O . ALA A 1 92 ? -4.229 -6.872 -2.850 1.00 95.19 92 ALA A O 1
ATOM 700 N N . GLY A 1 93 ? -4.413 -6.613 -5.076 1.00 96.31 93 GLY A N 1
ATOM 701 C CA . GLY A 1 93 ? -5.831 -6.266 -5.104 1.00 96.31 93 GLY A CA 1
ATOM 702 C C . GLY A 1 93 ? -6.724 -7.371 -4.542 1.00 96.31 93 GLY A C 1
ATOM 703 O O . GLY A 1 93 ? -7.590 -7.088 -3.712 1.00 96.31 93 GLY A O 1
ATOM 704 N N . GLU A 1 94 ? -6.478 -8.629 -4.919 1.00 97.75 94 GLU A N 1
ATOM 705 C CA . GLU A 1 94 ? -7.187 -9.793 -4.380 1.00 97.75 94 GLU A CA 1
ATOM 706 C C . GLU A 1 94 ? -7.035 -9.863 -2.854 1.00 97.75 94 GLU A C 1
ATOM 708 O O . GLU A 1 94 ? -8.033 -9.834 -2.129 1.00 97.75 94 GLU A O 1
ATOM 713 N N . TRP A 1 95 ? -5.796 -9.857 -2.347 1.00 98.25 95 TRP A N 1
ATOM 714 C CA . TRP A 1 95 ? -5.526 -9.898 -0.907 1.00 98.25 95 TRP A CA 1
ATOM 715 C C . TRP A 1 95 ? -6.168 -8.724 -0.161 1.00 98.25 95 TRP A C 1
ATOM 717 O O . TRP A 1 95 ? -6.833 -8.900 0.866 1.00 98.25 95 TRP A O 1
ATOM 727 N N . ARG A 1 96 ? -6.009 -7.516 -0.705 1.00 97.50 96 ARG A N 1
ATOM 728 C CA . ARG A 1 96 ? -6.580 -6.291 -0.154 1.00 97.50 96 ARG A CA 1
ATOM 729 C C . ARG A 1 96 ? -8.099 -6.388 -0.041 1.00 97.50 96 ARG A C 1
ATOM 731 O O . ARG A 1 96 ? -8.656 -5.995 0.983 1.00 97.50 96 ARG A O 1
ATOM 738 N N . SER A 1 97 ? -8.765 -6.916 -1.066 1.00 97.81 97 SER A N 1
ATOM 739 C CA . SER A 1 97 ? -10.223 -7.062 -1.093 1.00 97.81 97 SER A CA 1
ATOM 740 C C . SER A 1 97 ? -10.742 -8.088 -0.082 1.00 97.81 97 SER A C 1
ATOM 742 O O . SER A 1 97 ? -11.776 -7.855 0.541 1.00 97.81 97 SER A O 1
ATOM 744 N N . LEU A 1 98 ? -10.006 -9.185 0.123 1.00 98.25 98 LEU A N 1
ATOM 745 C CA . LEU A 1 98 ? -10.418 -10.290 0.988 1.00 98.25 98 LEU A CA 1
ATOM 746 C C . LEU A 1 98 ? -10.109 -10.048 2.469 1.00 98.25 98 LEU A C 1
ATOM 748 O O . LEU A 1 98 ? -10.855 -10.520 3.325 1.00 98.25 98 LEU A O 1
ATOM 752 N N . PHE A 1 99 ? -9.030 -9.325 2.781 1.00 98.19 99 PHE A N 1
ATOM 753 C CA . PHE A 1 99 ? -8.531 -9.212 4.156 1.00 98.19 99 PHE A CA 1
ATOM 754 C C . PHE A 1 99 ? -8.417 -7.766 4.640 1.00 98.19 99 PHE A C 1
ATOM 756 O O . PHE A 1 99 ? -8.981 -7.423 5.678 1.00 98.19 99 PHE A O 1
ATOM 763 N N . VAL A 1 100 ? -7.743 -6.890 3.889 1.00 97.56 100 VAL A N 1
ATOM 764 C CA . VAL A 1 100 ? -7.445 -5.523 4.357 1.00 97.56 100 VAL A CA 1
ATOM 765 C C . VAL A 1 100 ? -8.701 -4.652 4.406 1.00 97.56 100 VAL A C 1
ATOM 767 O O . VAL A 1 100 ? -8.985 -4.042 5.436 1.00 97.56 100 VAL A O 1
ATOM 770 N N . LEU A 1 101 ? -9.481 -4.588 3.321 1.00 97.00 101 LEU A N 1
ATOM 771 C CA . LEU A 1 101 ? -10.685 -3.750 3.266 1.00 97.00 101 LEU A CA 1
ATOM 772 C C . LEU A 1 101 ? -11.763 -4.184 4.271 1.00 97.00 101 LEU A C 1
ATOM 774 O O . LEU A 1 101 ? -12.310 -3.298 4.932 1.00 97.00 101 LEU A O 1
ATOM 778 N N . PRO A 1 102 ? -12.050 -5.486 4.472 1.00 98.06 102 PRO A N 1
ATOM 779 C CA . PRO A 1 102 ? -12.967 -5.921 5.523 1.00 98.06 102 PRO A CA 1
ATOM 780 C C . PRO A 1 102 ? -12.507 -5.523 6.930 1.00 98.06 102 PRO A C 1
ATOM 782 O O . PRO A 1 102 ? -13.299 -4.976 7.698 1.00 98.06 102 PRO A O 1
ATOM 785 N N . LEU A 1 103 ? -11.226 -5.717 7.265 1.00 98.00 103 LEU A N 1
ATOM 786 C CA . LEU A 1 103 ? -10.679 -5.321 8.570 1.00 98.00 103 LEU A CA 1
ATOM 787 C C . LEU A 1 103 ? -10.739 -3.802 8.770 1.00 98.00 103 LEU A C 1
ATOM 789 O O . LEU A 1 103 ? -11.188 -3.328 9.815 1.00 98.00 103 LEU A O 1
ATOM 793 N N . ARG A 1 104 ? -10.393 -3.035 7.731 1.00 95.69 104 ARG A N 1
ATOM 794 C CA . ARG A 1 104 ? -10.510 -1.574 7.722 1.00 95.69 104 ARG A CA 1
ATOM 795 C C . ARG A 1 104 ? -11.945 -1.115 7.918 1.00 95.69 104 ARG A C 1
ATOM 797 O O . ARG A 1 104 ? -12.187 -0.193 8.694 1.00 95.69 104 ARG A O 1
ATOM 804 N N . HIS A 1 105 ? -12.897 -1.756 7.250 1.00 95.38 105 HIS A N 1
ATOM 805 C CA . HIS A 1 105 ? -14.313 -1.463 7.421 1.00 95.38 105 HIS A CA 1
ATOM 806 C C . HIS A 1 105 ? -14.751 -1.691 8.873 1.00 95.38 105 HIS A C 1
ATOM 808 O O . HIS A 1 105 ? -15.326 -0.788 9.478 1.00 95.38 105 HIS A O 1
ATOM 814 N N . LEU A 1 106 ? -14.410 -2.840 9.469 1.00 95.31 106 LEU A N 1
ATOM 815 C CA . LEU A 1 106 ? -14.710 -3.128 10.876 1.00 95.31 106 LEU A CA 1
ATOM 816 C C . LEU A 1 106 ? -14.082 -2.091 11.817 1.00 95.31 106 LEU A C 1
ATOM 818 O O . LEU A 1 106 ? -14.766 -1.564 12.697 1.00 95.31 106 LEU A O 1
ATOM 822 N N . ARG A 1 107 ? -12.809 -1.733 11.600 1.00 95.00 107 ARG A N 1
ATOM 823 C CA . ARG A 1 107 ? -12.118 -0.709 12.396 1.00 95.00 107 ARG A CA 1
ATOM 824 C C . ARG A 1 107 ? -12.818 0.645 12.307 1.00 95.00 107 ARG A C 1
ATOM 826 O O . ARG A 1 107 ? -13.004 1.307 13.329 1.00 95.00 107 ARG A O 1
ATOM 833 N N . LEU A 1 108 ? -13.176 1.084 11.100 1.00 92.56 108 LEU A N 1
ATOM 834 C CA . LEU A 1 108 ? -13.836 2.372 10.880 1.00 92.56 108 LEU A CA 1
ATOM 835 C C . LEU A 1 108 ? -15.238 2.404 11.493 1.00 92.56 108 LEU A C 1
ATOM 837 O O . LEU A 1 108 ? -15.584 3.406 12.116 1.0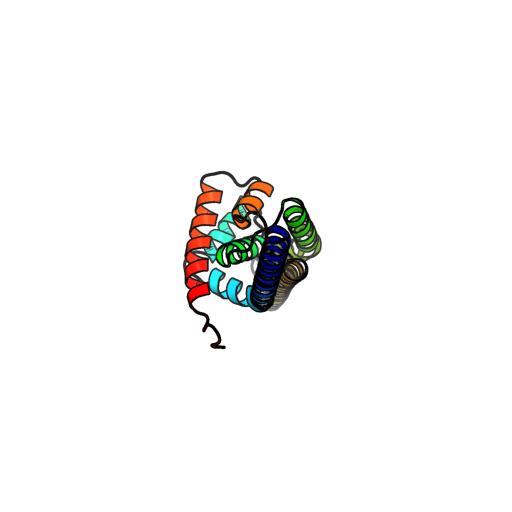0 92.56 108 LEU A O 1
ATOM 841 N N . THR A 1 109 ? -15.996 1.313 11.381 1.00 91.81 109 THR A N 1
ATOM 842 C CA . THR A 1 109 ? -17.321 1.165 11.997 1.00 91.81 109 THR A CA 1
ATOM 843 C C . THR A 1 109 ? -17.232 1.245 13.519 1.00 91.81 109 THR A C 1
ATOM 845 O O . THR A 1 109 ? -17.949 2.027 14.134 1.00 91.81 109 THR A O 1
ATOM 848 N N . LEU A 1 110 ? -16.282 0.538 14.141 1.00 88.88 110 LEU A N 1
ATOM 849 C CA . LEU A 1 110 ? -16.082 0.595 15.596 1.00 88.88 110 LEU A CA 1
ATOM 850 C C . LEU A 1 110 ? -15.570 1.949 16.094 1.00 88.88 110 LEU A C 1
ATOM 852 O O . LEU A 1 110 ? -15.779 2.306 17.252 1.00 88.88 110 LEU A O 1
ATOM 856 N N . ARG A 1 111 ? -14.886 2.725 15.245 1.00 87.31 111 ARG A N 1
ATOM 857 C CA . ARG A 1 111 ? -14.422 4.072 15.605 1.00 87.31 111 ARG A CA 1
ATOM 858 C C . ARG A 1 111 ? -15.585 5.049 15.812 1.00 87.31 111 ARG A C 1
ATOM 860 O O . ARG A 1 111 ? -15.403 6.061 16.487 1.00 87.31 111 ARG A O 1
ATOM 867 N N . GLN A 1 112 ? -16.750 4.788 15.221 1.00 81.38 112 GLN A N 1
ATOM 868 C CA . GLN A 1 112 ? -17.910 5.672 15.275 1.00 81.38 112 GLN A CA 1
ATOM 869 C C . GLN A 1 112 ? -18.716 5.424 16.561 1.00 81.38 112 GLN A C 1
ATOM 871 O O . GLN A 1 112 ? -19.473 4.467 16.653 1.00 81.38 112 GLN A O 1
ATOM 876 N N . GLY A 1 113 ? -18.573 6.301 17.561 1.00 71.12 113 GLY A N 1
ATOM 877 C CA . GLY A 1 113 ? -19.407 6.288 18.770 1.00 71.12 113 GLY A CA 1
ATOM 878 C C . GLY A 1 113 ? -18.631 6.388 20.084 1.00 71.12 113 GLY A C 1
ATOM 879 O O . GLY A 1 113 ? -17.403 6.493 20.111 1.00 71.12 113 GLY A O 1
ATOM 880 N N . ARG A 1 114 ? -19.367 6.380 21.202 1.00 74.94 114 ARG A N 1
ATOM 881 C CA . ARG A 1 114 ? -18.777 6.244 22.542 1.00 74.94 114 ARG A CA 1
ATOM 882 C C . ARG A 1 114 ? -18.449 4.769 22.748 1.00 74.94 114 ARG A C 1
ATOM 884 O O . ARG A 1 114 ? -19.350 3.950 22.642 1.00 74.94 114 ARG A O 1
ATOM 891 N N . ARG A 1 115 ? -17.187 4.461 23.049 1.00 82.44 115 ARG A N 1
ATOM 892 C CA . ARG A 1 115 ? -16.718 3.098 23.316 1.00 82.44 115 ARG A CA 1
ATOM 893 C C . ARG A 1 115 ? -16.540 2.877 24.814 1.00 82.44 115 ARG A C 1
ATOM 895 O O . ARG A 1 115 ? -15.972 3.734 25.493 1.00 82.44 115 ARG A O 1
ATOM 902 N N . ASN A 1 116 ? -17.007 1.742 25.317 1.00 90.62 116 ASN A N 1
ATOM 903 C CA . ASN A 1 116 ? -16.603 1.223 26.620 1.00 90.62 116 ASN A CA 1
ATOM 904 C C . ASN A 1 116 ? -15.199 0.587 26.536 1.00 90.62 116 ASN A C 1
ATOM 906 O O . ASN A 1 116 ? -14.628 0.455 25.453 1.00 90.62 116 ASN A O 1
ATOM 910 N N . THR A 1 117 ? -14.623 0.198 27.675 1.00 91.75 117 THR A N 1
ATOM 911 C CA . THR A 1 117 ? -13.261 -0.362 27.726 1.00 91.75 117 THR A CA 1
ATOM 912 C C . THR A 1 117 ? -13.088 -1.600 26.841 1.00 91.75 117 THR A C 1
ATOM 914 O O . THR A 1 117 ? -12.127 -1.665 26.080 1.00 91.75 117 THR A O 1
ATOM 917 N N . ALA A 1 118 ? -14.039 -2.538 26.862 1.00 92.06 118 ALA A N 1
ATOM 918 C CA . ALA A 1 118 ? -13.967 -3.759 26.056 1.00 92.06 118 ALA A CA 1
ATOM 919 C C . ALA A 1 118 ? -14.043 -3.462 24.545 1.00 92.06 118 ALA A C 1
ATOM 921 O O . ALA A 1 118 ? -13.358 -4.092 23.745 1.00 92.06 118 ALA A O 1
ATOM 922 N N . GLU A 1 119 ? -14.827 -2.459 24.139 1.00 92.31 119 GLU A N 1
ATOM 923 C CA . GLU A 1 119 ? -14.900 -2.009 22.742 1.00 92.31 119 GLU A CA 1
ATOM 924 C C . GLU A 1 119 ? -13.609 -1.316 22.276 1.00 92.31 119 GLU A C 1
ATOM 926 O O . GLU A 1 119 ? -13.255 -1.395 21.098 1.00 92.31 119 GLU A O 1
ATOM 931 N N . ILE A 1 120 ? -12.880 -0.646 23.178 1.00 92.81 120 ILE A N 1
ATOM 932 C CA . ILE A 1 120 ? -11.550 -0.087 22.881 1.00 92.81 120 ILE A CA 1
ATOM 933 C C . ILE A 1 120 ? -10.534 -1.215 22.675 1.00 92.81 120 ILE A C 1
ATOM 935 O O . ILE A 1 120 ? -9.784 -1.182 21.701 1.00 92.81 120 ILE A O 1
ATOM 939 N N . GLU A 1 121 ? -10.533 -2.223 23.547 1.00 94.19 121 GLU A N 1
ATOM 940 C CA . GLU A 1 121 ? -9.649 -3.389 23.423 1.00 94.19 121 GLU A CA 1
ATOM 941 C C . GLU A 1 121 ? -9.914 -4.158 22.123 1.00 94.19 121 GLU A C 1
ATOM 943 O O . GLU A 1 121 ? -8.981 -4.465 21.379 1.00 94.19 121 GLU A O 1
ATOM 948 N N . PHE A 1 122 ? -11.186 -4.394 21.791 1.00 95.19 122 PHE A N 1
ATOM 949 C CA . PHE A 1 122 ? -11.570 -5.050 20.542 1.00 95.19 122 PHE A CA 1
ATOM 950 C C . PHE A 1 122 ? -11.184 -4.228 19.301 1.00 95.19 122 PHE A C 1
ATOM 952 O O . PHE A 1 122 ? -10.711 -4.778 18.304 1.00 95.19 122 PHE A O 1
ATOM 959 N N . TYR A 1 123 ? -11.311 -2.898 19.365 1.00 95.31 123 TYR A N 1
ATOM 960 C CA . TYR A 1 123 ? -10.834 -2.008 18.305 1.00 95.31 123 TYR A CA 1
ATOM 961 C C . TYR A 1 123 ? -9.322 -2.146 18.067 1.00 95.31 123 TYR A C 1
ATOM 963 O O . TYR A 1 123 ? -8.897 -2.217 16.912 1.00 95.31 123 TYR A O 1
ATOM 971 N N . GLU A 1 124 ? -8.503 -2.195 19.124 1.00 95.56 124 GLU A N 1
ATOM 972 C CA . GLU A 1 124 ? -7.053 -2.370 18.967 1.00 95.56 124 GLU A CA 1
ATOM 973 C C . GLU A 1 124 ? -6.702 -3.758 18.407 1.00 95.56 124 GLU A C 1
ATOM 975 O O . GLU A 1 124 ? -5.783 -3.858 17.596 1.00 95.56 124 GLU A O 1
ATOM 980 N N . GLN A 1 125 ? -7.468 -4.809 18.730 1.00 97.31 125 GLN A N 1
ATOM 981 C CA . GLN A 1 125 ? -7.298 -6.133 18.112 1.00 97.31 125 GLN A CA 1
ATOM 982 C C . GLN A 1 125 ? -7.566 -6.107 16.602 1.00 97.31 125 GLN A C 1
ATOM 984 O O . GLN A 1 125 ? -6.766 -6.629 15.826 1.00 97.31 125 GLN A O 1
ATOM 989 N N . ILE A 1 126 ? -8.652 -5.464 16.161 1.00 97.00 126 ILE A N 1
ATOM 990 C CA . ILE A 1 126 ? -8.964 -5.339 14.727 1.00 97.00 126 ILE A CA 1
ATOM 991 C C . ILE A 1 126 ? -7.917 -4.489 14.012 1.00 97.00 126 ILE A C 1
ATOM 993 O O . ILE A 1 126 ? -7.485 -4.838 12.917 1.00 97.00 126 ILE A O 1
ATOM 997 N N . LYS A 1 127 ? -7.470 -3.394 14.630 1.00 96.06 127 LYS A N 1
ATOM 998 C CA . LYS A 1 127 ? -6.401 -2.551 14.086 1.00 96.06 127 LYS A CA 1
ATOM 999 C C . LYS A 1 127 ? -5.081 -3.317 13.954 1.00 96.06 127 LYS A C 1
ATOM 1001 O O . LYS A 1 127 ? -4.404 -3.167 12.942 1.00 96.06 127 LYS A O 1
ATOM 1006 N N . ALA A 1 128 ? -4.725 -4.142 14.938 1.00 97.38 128 ALA A N 1
ATOM 1007 C CA . ALA A 1 128 ? -3.547 -5.002 14.864 1.00 97.38 128 ALA A CA 1
ATOM 1008 C C . ALA A 1 128 ? -3.681 -6.056 13.752 1.00 97.38 128 ALA A C 1
ATOM 1010 O O . ALA A 1 128 ? -2.728 -6.289 13.012 1.00 97.38 128 ALA A O 1
ATOM 1011 N N . ALA A 1 129 ? -4.869 -6.645 13.590 1.00 98.31 129 ALA A N 1
ATOM 1012 C CA . ALA A 1 129 ? -5.147 -7.578 12.503 1.00 98.31 129 ALA A CA 1
ATOM 1013 C C . ALA A 1 129 ? -5.076 -6.904 11.121 1.00 98.31 129 ALA A C 1
ATOM 1015 O O . ALA A 1 129 ? -4.504 -7.484 10.202 1.00 98.31 129 ALA A O 1
ATOM 1016 N N . GLU A 1 130 ? -5.612 -5.685 10.966 1.00 97.50 130 GLU A N 1
ATOM 1017 C CA . GLU A 1 130 ? -5.487 -4.896 9.728 1.00 97.50 130 GLU A CA 1
ATOM 1018 C C . GLU A 1 130 ? -4.017 -4.659 9.388 1.00 97.50 130 GLU A C 1
ATOM 1020 O O . GLU A 1 130 ? -3.609 -4.919 8.260 1.00 97.50 130 GLU A O 1
ATOM 1025 N N . LEU A 1 131 ? -3.212 -4.241 10.370 1.00 96.19 131 LEU A N 1
ATOM 1026 C CA . LEU A 1 131 ? -1.789 -3.987 10.166 1.00 96.19 131 LEU A CA 1
ATOM 1027 C C . LEU A 1 131 ? -1.020 -5.260 9.775 1.00 96.19 131 LEU A C 1
ATOM 1029 O O . LEU A 1 131 ? -0.182 -5.212 8.876 1.00 96.19 131 LEU A O 1
ATOM 1033 N N . GLU A 1 132 ? -1.301 -6.409 10.399 1.00 97.81 132 GLU A N 1
ATOM 1034 C CA . GLU A 1 132 ? -0.659 -7.669 9.996 1.00 97.81 132 GLU A CA 1
ATOM 1035 C C . GLU A 1 132 ? -1.122 -8.117 8.602 1.00 97.81 132 GLU A C 1
ATOM 1037 O O . GLU A 1 132 ? -0.311 -8.620 7.825 1.00 97.81 132 GLU A O 1
ATOM 1042 N N . ALA A 1 133 ? -2.387 -7.885 8.233 1.00 98.06 133 ALA A N 1
ATOM 1043 C CA . ALA A 1 133 ? -2.864 -8.145 6.877 1.00 98.06 133 ALA A CA 1
ATOM 1044 C C . ALA A 1 133 ? -2.139 -7.267 5.841 1.00 98.06 133 ALA A C 1
ATOM 1046 O O . ALA A 1 133 ? -1.748 -7.774 4.790 1.00 98.06 133 ALA A O 1
ATOM 1047 N N . GLU A 1 134 ? -1.900 -5.986 6.133 1.00 96.62 134 GLU A N 1
ATOM 1048 C CA . GLU A 1 134 ? -1.091 -5.104 5.281 1.00 96.62 134 GLU A CA 1
ATOM 1049 C C . GLU A 1 134 ? 0.369 -5.565 5.201 1.00 96.62 134 GLU A C 1
ATOM 1051 O O . GLU A 1 134 ? 0.951 -5.603 4.117 1.00 96.62 134 GLU A O 1
ATOM 1056 N N . ARG A 1 135 ? 0.962 -6.000 6.318 1.00 96.56 135 ARG A N 1
ATOM 1057 C CA . ARG A 1 135 ? 2.326 -6.547 6.330 1.00 96.56 135 ARG A CA 1
ATOM 1058 C C . ARG A 1 135 ? 2.450 -7.811 5.481 1.00 96.56 135 ARG A C 1
ATOM 1060 O O . ARG A 1 135 ? 3.417 -7.964 4.734 1.00 96.56 135 ARG A O 1
ATOM 1067 N N . LEU A 1 136 ? 1.472 -8.711 5.566 1.00 97.19 136 LEU A N 1
ATOM 1068 C CA . LEU A 1 136 ? 1.408 -9.902 4.720 1.00 97.19 136 LEU A CA 1
ATOM 1069 C C . LEU A 1 136 ? 1.218 -9.540 3.246 1.00 97.19 136 LEU A C 1
ATOM 1071 O O . LEU A 1 136 ? 1.822 -10.187 2.397 1.00 97.19 136 LEU A O 1
ATOM 1075 N N . GLN A 1 137 ? 0.451 -8.493 2.934 1.00 97.56 137 GLN A N 1
ATOM 1076 C CA . GLN A 1 137 ? 0.329 -7.989 1.566 1.00 97.56 137 GLN A CA 1
ATOM 1077 C C . GLN A 1 137 ? 1.690 -7.568 1.000 1.00 97.56 137 GLN A C 1
ATOM 1079 O O . GLN A 1 137 ? 2.047 -7.986 -0.098 1.00 97.56 137 GLN A O 1
ATOM 1084 N N . VAL A 1 138 ? 2.466 -6.793 1.765 1.00 97.00 138 VAL A N 1
ATOM 1085 C CA . VAL A 1 138 ? 3.817 -6.358 1.374 1.00 97.00 138 VAL A CA 1
ATOM 1086 C C . VAL A 1 138 ? 4.748 -7.549 1.187 1.00 97.00 138 VAL A C 1
ATOM 1088 O O . VAL A 1 138 ? 5.480 -7.594 0.205 1.00 97.00 138 VAL A O 1
ATOM 1091 N N . ARG A 1 139 ? 4.698 -8.542 2.085 1.00 95.38 139 ARG A N 1
ATOM 1092 C CA . ARG A 1 139 ? 5.492 -9.769 1.931 1.00 95.38 139 ARG A CA 1
ATOM 1093 C C . ARG A 1 139 ? 5.137 -10.507 0.644 1.00 95.38 139 ARG A C 1
ATOM 1095 O O . ARG A 1 139 ? 6.033 -10.886 -0.090 1.00 95.38 139 ARG A O 1
ATOM 1102 N N . ARG A 1 140 ? 3.845 -10.668 0.347 1.00 95.25 140 ARG A N 1
ATOM 1103 C CA . ARG A 1 140 ? 3.389 -11.322 -0.889 1.00 95.25 140 ARG A CA 1
ATOM 1104 C C . ARG A 1 140 ? 3.842 -10.559 -2.130 1.00 95.25 140 ARG A C 1
ATOM 1106 O O . ARG A 1 140 ? 4.301 -11.183 -3.077 1.00 95.25 140 ARG A O 1
ATOM 1113 N N . LEU A 1 141 ? 3.751 -9.227 -2.105 1.00 95.12 141 LEU A N 1
ATOM 1114 C CA . LEU A 1 141 ? 4.299 -8.377 -3.160 1.00 95.12 141 LEU A CA 1
ATOM 1115 C C . LEU A 1 141 ? 5.799 -8.615 -3.331 1.00 95.12 141 LEU A C 1
ATOM 1117 O O . LEU A 1 141 ? 6.221 -8.852 -4.450 1.00 95.12 141 LEU A O 1
ATOM 1121 N N . ALA A 1 142 ? 6.574 -8.609 -2.244 1.00 94.00 142 ALA A N 1
ATOM 1122 C CA . ALA A 1 142 ? 8.014 -8.854 -2.270 1.00 94.00 142 ALA A CA 1
ATOM 1123 C C . ALA A 1 142 ? 8.369 -10.255 -2.805 1.00 94.00 142 ALA A C 1
ATOM 1125 O O . ALA A 1 142 ? 9.266 -10.379 -3.631 1.00 94.00 142 ALA A O 1
ATOM 1126 N N . ASP A 1 143 ? 7.636 -11.295 -2.395 1.00 92.44 143 ASP A N 1
ATOM 1127 C CA . ASP A 1 143 ? 7.832 -12.673 -2.865 1.00 92.44 143 ASP A CA 1
ATOM 1128 C C . ASP A 1 143 ? 7.539 -12.813 -4.374 1.00 92.44 143 ASP A C 1
ATOM 1130 O O . ASP A 1 143 ? 8.221 -13.550 -5.087 1.00 92.44 143 ASP A O 1
ATOM 1134 N N . ASP A 1 144 ? 6.529 -12.090 -4.871 1.00 91.06 144 ASP A N 1
ATOM 1135 C CA . ASP A 1 144 ? 6.143 -12.052 -6.285 1.00 91.06 144 ASP A CA 1
ATOM 1136 C C . ASP A 1 144 ? 6.939 -11.001 -7.093 1.00 91.06 144 ASP A C 1
ATOM 1138 O O . ASP A 1 144 ? 6.787 -10.923 -8.319 1.00 91.06 144 ASP A O 1
ATOM 1142 N N . PHE A 1 145 ? 7.775 -10.182 -6.448 1.00 90.31 145 PHE A N 1
ATOM 1143 C CA . PHE A 1 145 ? 8.554 -9.126 -7.089 1.00 90.31 145 PHE A CA 1
ATOM 1144 C C . PHE A 1 145 ? 9.827 -9.717 -7.687 1.00 90.31 145 PHE A C 1
ATOM 1146 O O . PHE A 1 145 ? 10.866 -9.823 -7.044 1.00 90.31 145 PHE A O 1
ATOM 1153 N N . LEU A 1 146 ? 9.723 -10.141 -8.943 1.00 81.12 146 LEU A N 1
ATOM 1154 C CA . LEU A 1 146 ? 10.830 -10.702 -9.712 1.00 81.12 146 LEU A CA 1
ATOM 1155 C C . LEU A 1 146 ? 11.741 -9.670 -10.415 1.00 81.12 146 LEU A C 1
ATOM 1157 O O . LEU A 1 146 ? 12.918 -10.017 -10.591 1.00 81.12 146 LEU A O 1
ATOM 1161 N N . PRO A 1 147 ? 11.300 -8.446 -10.789 1.00 64.31 147 PRO A N 1
ATOM 1162 C CA . PRO A 1 147 ? 12.056 -7.664 -11.757 1.00 64.31 147 PRO A CA 1
ATOM 1163 C C . PRO A 1 147 ? 13.069 -6.672 -11.184 1.00 64.31 147 PRO A C 1
ATOM 1165 O O . PRO A 1 147 ? 12.956 -6.117 -10.091 1.00 64.31 147 PRO A O 1
ATOM 1168 N N . LEU A 1 148 ? 14.081 -6.460 -12.019 1.00 66.00 148 LEU A N 1
ATOM 1169 C CA . LEU A 1 148 ? 15.102 -5.411 -11.959 1.00 66.00 148 LEU A CA 1
ATOM 1170 C C . LEU A 1 148 ? 15.212 -4.682 -13.302 1.00 66.00 148 LEU A C 1
ATOM 1172 O O . LEU A 1 148 ? 15.786 -3.599 -13.369 1.00 66.00 148 LEU A O 1
ATOM 1176 N N . GLU A 1 149 ? 14.690 -5.307 -14.357 1.00 73.19 149 GLU A N 1
ATOM 1177 C CA . GLU A 1 149 ? 14.783 -4.891 -15.744 1.00 73.19 149 GLU A CA 1
ATOM 1178 C C . GLU A 1 149 ? 13.369 -4.565 -16.218 1.00 73.19 149 GLU A C 1
ATOM 1180 O O . GLU A 1 149 ? 12.456 -5.378 -16.106 1.00 73.19 149 GLU A O 1
ATOM 1185 N N . GLY A 1 150 ? 13.169 -3.340 -16.688 1.00 82.50 150 GLY A N 1
ATOM 1186 C CA . GLY A 1 150 ? 11.863 -2.836 -17.087 1.00 82.50 150 GLY A CA 1
ATOM 1187 C C . GLY A 1 150 ? 11.734 -1.344 -16.796 1.00 82.50 150 GLY A C 1
ATOM 1188 O O . GLY A 1 150 ? 12.585 -0.762 -16.118 1.00 82.50 150 GLY A O 1
ATOM 1189 N N . PRO A 1 151 ? 10.688 -0.689 -17.315 1.00 89.75 151 PRO A N 1
ATOM 1190 C CA . PRO A 1 151 ? 10.441 0.709 -17.011 1.00 89.75 151 PRO A CA 1
ATOM 1191 C C . PRO A 1 151 ? 10.150 0.892 -15.514 1.00 89.75 151 PRO A C 1
ATOM 1193 O O . PRO A 1 151 ? 9.329 0.180 -14.930 1.00 89.75 151 PRO A O 1
ATOM 1196 N N . GLY A 1 152 ? 10.821 1.871 -14.904 1.00 92.94 152 GLY A N 1
ATOM 1197 C CA . GLY A 1 152 ? 10.482 2.369 -13.570 1.00 92.94 152 GLY A CA 1
ATOM 1198 C C . GLY A 1 152 ? 9.219 3.237 -13.588 1.00 92.94 152 GLY A C 1
ATOM 1199 O O . GLY A 1 152 ? 8.396 3.166 -14.503 1.00 92.94 152 GLY A O 1
ATOM 1200 N N . GLY A 1 153 ? 9.069 4.086 -12.574 1.00 95.44 153 GLY A N 1
ATOM 1201 C CA . GLY A 1 153 ? 7.848 4.869 -12.377 1.00 95.44 153 GLY A CA 1
ATOM 1202 C C . GLY A 1 153 ? 6.685 3.998 -11.909 1.00 95.44 153 GLY A C 1
ATOM 1203 O O . GLY A 1 153 ? 5.531 4.274 -12.237 1.00 95.44 153 GLY A O 1
ATOM 1204 N N . LEU A 1 154 ? 6.985 2.934 -11.167 1.00 96.50 154 LEU A N 1
ATOM 1205 C CA . LEU A 1 154 ? 6.032 1.955 -10.668 1.00 96.50 154 LEU A CA 1
ATOM 1206 C C . LEU A 1 154 ? 4.931 2.620 -9.835 1.00 96.50 154 LEU A C 1
ATOM 1208 O O . LEU A 1 154 ? 3.757 2.297 -10.011 1.00 96.50 154 LEU A O 1
ATOM 1212 N N . ALA A 1 155 ? 5.281 3.597 -8.988 1.00 97.62 155 ALA A N 1
ATOM 1213 C CA . ALA A 1 155 ? 4.294 4.322 -8.190 1.00 97.62 155 ALA A CA 1
ATOM 1214 C C . ALA A 1 155 ? 3.321 5.118 -9.076 1.00 97.62 155 ALA A C 1
ATOM 1216 O O . ALA A 1 155 ? 2.113 5.071 -8.859 1.00 97.62 155 ALA A O 1
ATOM 1217 N N . ALA A 1 156 ? 3.830 5.799 -10.108 1.00 98.12 156 ALA A N 1
ATOM 1218 C CA . ALA A 1 156 ? 3.002 6.559 -11.043 1.00 98.12 156 ALA A CA 1
ATOM 1219 C C . ALA A 1 156 ? 2.093 5.642 -11.879 1.00 98.12 156 ALA A C 1
ATOM 1221 O O . ALA A 1 156 ? 0.897 5.893 -11.979 1.00 98.12 156 ALA A O 1
ATOM 1222 N N . ARG A 1 157 ? 2.630 4.530 -12.397 1.00 97.12 157 ARG A N 1
ATOM 1223 C CA . ARG A 1 157 ? 1.869 3.524 -13.166 1.00 97.12 157 ARG A CA 1
ATOM 1224 C C . ARG A 1 157 ? 0.769 2.863 -12.333 1.00 97.12 157 ARG A C 1
ATOM 1226 O O . ARG A 1 157 ? -0.321 2.576 -12.831 1.00 97.12 157 ARG A O 1
ATOM 1233 N N . TYR A 1 158 ? 1.023 2.643 -11.044 1.00 97.94 158 TYR A N 1
ATOM 1234 C CA . TYR A 1 158 ? -0.009 2.199 -10.113 1.00 97.94 158 TYR A CA 1
ATOM 1235 C C . TYR A 1 158 ? -1.129 3.245 -9.960 1.00 97.94 158 TYR A C 1
ATOM 1237 O O . TYR A 1 158 ? -2.304 2.894 -10.082 1.00 97.94 158 TYR A O 1
ATOM 1245 N N . LEU A 1 159 ? -0.788 4.520 -9.742 1.00 98.19 159 LEU A N 1
ATOM 1246 C CA . LEU A 1 159 ? -1.781 5.594 -9.609 1.00 98.19 159 LEU A CA 1
ATOM 1247 C C . LEU A 1 159 ? -2.602 5.802 -10.892 1.00 98.19 159 LEU A C 1
ATOM 1249 O O . LEU A 1 159 ? -3.811 6.025 -10.818 1.00 98.19 159 LEU A O 1
ATOM 1253 N N . GLU A 1 160 ? -1.980 5.644 -12.060 1.00 97.19 160 GLU A N 1
ATOM 1254 C CA . GLU A 1 160 ? -2.664 5.639 -13.356 1.00 97.19 160 GLU A CA 1
ATOM 1255 C C . GLU A 1 160 ? -3.683 4.493 -13.450 1.00 97.19 160 GLU A C 1
ATOM 1257 O O . GLU A 1 160 ? -4.818 4.696 -13.883 1.00 97.19 160 GLU A O 1
ATOM 1262 N N . THR A 1 161 ? -3.332 3.299 -12.959 1.00 96.00 161 THR A N 1
ATOM 1263 C CA . THR A 1 161 ? -4.229 2.129 -12.975 1.00 96.00 161 THR A CA 1
ATOM 1264 C C . THR A 1 161 ? -5.511 2.361 -12.170 1.00 96.00 161 THR A C 1
ATOM 1266 O O . THR A 1 161 ? -6.571 1.857 -12.542 1.00 96.00 161 THR A O 1
ATOM 1269 N N . ILE A 1 162 ? -5.441 3.144 -11.092 1.00 95.81 162 ILE A N 1
ATOM 1270 C CA . ILE A 1 162 ? -6.614 3.535 -10.293 1.00 95.81 162 ILE A CA 1
ATOM 1271 C C . ILE A 1 162 ? -7.229 4.869 -10.745 1.00 95.81 162 ILE A C 1
ATOM 1273 O O . ILE A 1 162 ? -8.126 5.382 -10.080 1.00 95.81 162 ILE A O 1
ATOM 1277 N N . SER A 1 163 ? -6.771 5.421 -11.876 1.00 96.50 163 SER A N 1
ATOM 1278 C CA . SER A 1 163 ? -7.266 6.670 -12.471 1.00 96.50 163 SER A CA 1
ATOM 1279 C C . SER A 1 163 ? -7.183 7.886 -11.539 1.00 96.50 163 SER A C 1
ATOM 1281 O O . SER A 1 163 ? -8.069 8.743 -11.553 1.00 96.50 163 SER A O 1
ATOM 1283 N N . MET A 1 164 ? -6.133 7.976 -10.715 1.00 97.06 164 MET A N 1
ATOM 1284 C CA . MET A 1 164 ? -5.894 9.174 -9.907 1.00 97.06 164 MET A CA 1
ATOM 1285 C C . MET A 1 164 ? -5.529 10.356 -10.830 1.00 97.06 164 MET A C 1
ATOM 1287 O O . MET A 1 164 ? -4.665 10.191 -11.693 1.00 97.06 164 MET A O 1
ATOM 1291 N N . PRO A 1 165 ? -6.179 11.528 -10.694 1.00 96.81 165 PRO A N 1
ATOM 1292 C CA . PRO A 1 165 ? -5.975 12.655 -11.600 1.00 96.81 165 PRO A CA 1
ATOM 1293 C C . PRO A 1 165 ? -4.627 13.358 -11.389 1.00 96.81 165 PRO A C 1
ATOM 1295 O O . PRO A 1 165 ? -3.996 13.258 -10.335 1.00 96.81 165 PRO A O 1
ATOM 1298 N N . GLU A 1 166 ? -4.212 14.100 -12.416 1.00 95.88 166 GLU A N 1
ATOM 1299 C CA . GLU A 1 166 ? -3.125 15.076 -12.336 1.00 95.88 166 GLU A CA 1
ATOM 1300 C C . GLU A 1 166 ? -3.679 16.477 -12.017 1.00 95.88 166 GLU A C 1
ATOM 1302 O O . GLU A 1 166 ? -4.738 16.834 -12.547 1.00 95.88 166 GLU A O 1
ATOM 1307 N N . PRO A 1 167 ? -2.951 17.317 -11.246 1.00 95.81 167 PRO A N 1
ATOM 1308 C CA . PRO A 1 167 ? -1.562 17.148 -10.792 1.00 95.81 167 PRO A CA 1
ATOM 1309 C C . PRO A 1 167 ? -1.392 16.380 -9.463 1.00 95.81 167 PRO A C 1
ATOM 1311 O O . PRO A 1 167 ? -0.286 16.337 -8.909 1.00 95.81 167 PRO A O 1
ATOM 1314 N N . GLU A 1 168 ? -2.468 15.834 -8.891 1.00 96.62 168 GLU A N 1
ATOM 1315 C CA . GLU A 1 168 ? -2.458 15.195 -7.572 1.00 96.62 168 GLU A CA 1
ATOM 1316 C C . GLU A 1 168 ? -1.560 13.951 -7.548 1.00 96.62 168 GLU A C 1
ATOM 1318 O O . GLU A 1 168 ? -0.748 13.798 -6.630 1.00 96.62 168 GLU A O 1
ATOM 1323 N N . ALA A 1 169 ? -1.658 13.094 -8.569 1.00 97.69 169 ALA A N 1
ATOM 1324 C CA . ALA A 1 169 ? -0.824 11.903 -8.706 1.00 97.69 169 ALA A CA 1
ATOM 1325 C C . ALA A 1 169 ? 0.669 12.257 -8.826 1.00 97.69 169 ALA A C 1
ATOM 1327 O O . ALA A 1 169 ? 1.493 11.719 -8.078 1.00 97.69 169 ALA A O 1
ATOM 1328 N N . GLY A 1 170 ? 1.027 13.205 -9.698 1.00 97.56 170 GLY A N 1
ATOM 1329 C CA . GLY A 1 170 ? 2.408 13.654 -9.862 1.00 97.56 170 GLY A CA 1
ATOM 1330 C C . GLY A 1 170 ? 2.989 14.282 -8.592 1.00 97.56 170 GLY A C 1
ATOM 1331 O O . GLY A 1 170 ? 4.138 14.007 -8.234 1.00 97.56 170 GLY A O 1
ATOM 1332 N N . THR A 1 171 ? 2.188 15.068 -7.865 1.00 97.56 171 THR A N 1
ATOM 1333 C CA . THR A 1 171 ? 2.590 15.674 -6.582 1.00 97.56 171 THR A CA 1
ATOM 1334 C C . THR A 1 171 ? 2.864 14.604 -5.527 1.00 97.56 171 THR A C 1
ATOM 1336 O O . THR A 1 171 ? 3.924 14.620 -4.895 1.00 97.56 171 THR A O 1
ATOM 1339 N N . LEU A 1 172 ? 1.955 13.633 -5.390 1.00 97.81 172 LEU A N 1
ATOM 1340 C CA . LEU A 1 172 ? 2.086 12.499 -4.474 1.00 97.81 172 LEU A CA 1
ATOM 1341 C C . LEU A 1 172 ? 3.359 11.689 -4.754 1.00 97.81 172 LEU A C 1
ATOM 1343 O O . LEU A 1 172 ? 4.151 11.435 -3.844 1.00 97.81 172 LEU A O 1
ATOM 1347 N N . VAL A 1 173 ? 3.595 11.325 -6.018 1.00 98.12 173 VAL A N 1
ATOM 1348 C CA . VAL A 1 173 ? 4.796 10.580 -6.432 1.00 98.12 173 VAL A CA 1
ATOM 1349 C C . VAL A 1 173 ? 6.067 11.386 -6.171 1.00 98.12 173 VAL A C 1
ATOM 1351 O O . VAL A 1 173 ? 7.057 10.823 -5.704 1.00 98.12 173 VAL A O 1
ATOM 1354 N N . GLY A 1 174 ? 6.058 12.694 -6.444 1.00 97.38 174 GLY A N 1
ATOM 1355 C CA . GLY A 1 174 ? 7.191 13.582 -6.177 1.00 97.38 174 GLY A CA 1
ATOM 1356 C C . GLY A 1 174 ? 7.569 13.615 -4.695 1.00 97.38 174 GLY A C 1
ATOM 1357 O O . GLY A 1 174 ? 8.720 13.355 -4.346 1.00 97.38 174 GLY A O 1
ATOM 1358 N N . GLN A 1 175 ? 6.588 13.844 -3.820 1.00 97.00 175 GLN A N 1
ATOM 1359 C CA . GLN A 1 175 ? 6.801 13.890 -2.371 1.00 97.00 175 GLN A CA 1
ATOM 1360 C C . GLN A 1 175 ? 7.279 12.545 -1.810 1.00 97.00 175 GLN A C 1
ATOM 1362 O O . GLN A 1 175 ? 8.216 12.507 -1.009 1.00 97.00 175 GLN A O 1
ATOM 1367 N N . LEU A 1 176 ? 6.693 11.432 -2.269 1.00 97.38 176 LEU A N 1
ATOM 1368 C CA 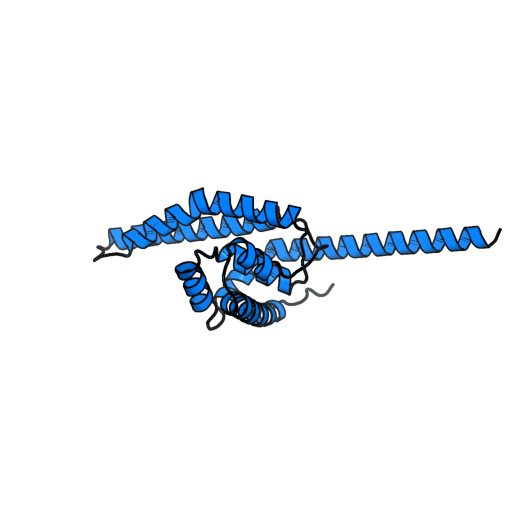. LEU A 1 176 ? 7.128 10.092 -1.872 1.00 97.38 176 LEU A CA 1
ATOM 1369 C C . LEU A 1 176 ? 8.551 9.786 -2.331 1.00 97.38 176 LEU A C 1
ATOM 1371 O O . LEU A 1 176 ? 9.326 9.220 -1.565 1.00 97.38 176 LEU A O 1
ATOM 1375 N N . ARG A 1 177 ? 8.921 10.182 -3.552 1.00 95.62 177 ARG A N 1
ATOM 1376 C CA . ARG A 1 177 ? 10.276 9.995 -4.084 1.00 95.62 177 ARG A CA 1
ATOM 1377 C C . ARG A 1 177 ? 11.315 10.753 -3.262 1.00 95.62 177 ARG A C 1
ATOM 1379 O O . ARG A 1 177 ? 12.384 10.209 -2.981 1.00 95.62 177 ARG A O 1
ATOM 1386 N N . ASP A 1 178 ? 11.029 11.999 -2.901 1.00 94.50 178 ASP A N 1
ATOM 1387 C CA . ASP A 1 178 ? 11.962 12.825 -2.135 1.00 94.50 178 ASP A CA 1
ATOM 1388 C C . ASP A 1 178 ? 12.152 12.283 -0.712 1.00 94.50 178 ASP A C 1
ATOM 1390 O O . ASP A 1 178 ? 13.291 12.166 -0.247 1.00 94.50 178 ASP A O 1
ATOM 1394 N N . ALA A 1 179 ? 11.068 11.851 -0.061 1.00 95.44 179 ALA A N 1
ATOM 1395 C CA . ALA A 1 179 ? 11.132 11.206 1.248 1.00 95.44 179 ALA A CA 1
ATOM 1396 C C . ALA A 1 179 ? 11.817 9.826 1.195 1.00 95.44 179 ALA A C 1
ATOM 1398 O O . ALA A 1 179 ? 12.678 9.535 2.024 1.00 95.44 179 ALA A O 1
ATOM 1399 N N . ALA A 1 180 ? 11.527 8.998 0.186 1.00 93.56 180 ALA A N 1
ATOM 1400 C CA . ALA A 1 180 ? 12.167 7.693 -0.001 1.00 93.56 180 ALA A CA 1
ATOM 1401 C C . ALA A 1 180 ? 13.695 7.817 -0.110 1.00 93.56 180 ALA A C 1
ATOM 1403 O O . ALA A 1 180 ? 14.433 7.116 0.585 1.00 93.56 180 ALA A O 1
ATOM 1404 N N . LYS A 1 181 ? 14.187 8.788 -0.894 1.00 88.31 181 LYS A N 1
ATOM 1405 C CA . LYS A 1 181 ? 15.626 9.079 -1.003 1.00 88.31 181 LYS A CA 1
ATOM 1406 C C . LYS A 1 181 ? 16.261 9.462 0.334 1.00 88.31 181 LYS A C 1
ATOM 1408 O O . LYS A 1 181 ? 17.431 9.146 0.546 1.00 88.31 181 LYS A O 1
ATOM 1413 N N . ALA A 1 182 ? 15.542 10.163 1.211 1.00 85.44 182 ALA A N 1
ATOM 1414 C CA . ALA A 1 182 ? 16.051 10.532 2.531 1.00 85.44 182 ALA A CA 1
ATOM 1415 C C . ALA A 1 182 ? 16.211 9.300 3.437 1.00 85.44 182 ALA A C 1
ATOM 1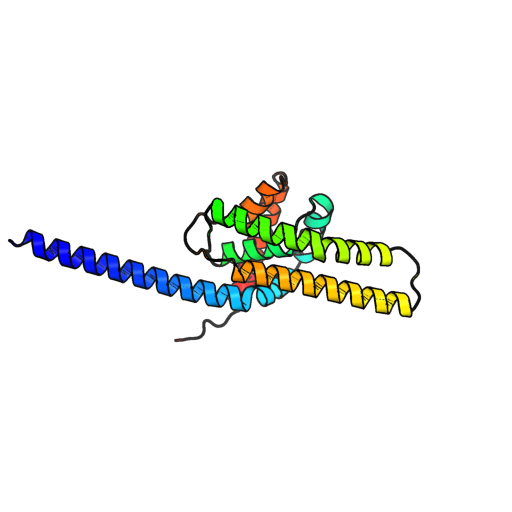417 O O . ALA A 1 182 ? 17.235 9.152 4.106 1.00 85.44 182 ALA A O 1
ATOM 1418 N N . VAL A 1 183 ? 15.247 8.377 3.394 1.00 86.88 183 VAL A N 1
ATOM 1419 C CA . VAL A 1 183 ? 15.230 7.174 4.239 1.00 86.88 183 VAL A CA 1
ATOM 1420 C C . VAL A 1 183 ? 16.261 6.129 3.788 1.00 86.88 183 VAL A C 1
ATOM 1422 O O . VAL A 1 183 ? 16.928 5.528 4.642 1.00 86.88 183 VAL A O 1
ATOM 1425 N N . SER A 1 184 ? 16.460 5.953 2.475 1.00 72.38 184 SER A N 1
ATOM 1426 C CA . SER A 1 184 ? 17.404 4.970 1.913 1.00 72.38 184 SER A CA 1
ATOM 1427 C C . SER A 1 184 ? 18.882 5.324 2.133 1.00 72.38 184 SER A C 1
ATOM 1429 O O . SER A 1 184 ? 19.713 4.427 2.238 1.00 72.38 184 SER A O 1
ATOM 1431 N N . ARG A 1 185 ? 19.234 6.609 2.303 1.00 60.75 185 ARG A N 1
ATOM 1432 C CA . ARG A 1 185 ? 20.614 7.051 2.627 1.00 60.75 185 ARG A CA 1
ATOM 1433 C C . ARG A 1 185 ? 21.077 6.684 4.045 1.00 60.75 185 ARG A C 1
ATOM 1435 O O . ARG A 1 185 ? 22.240 6.888 4.373 1.00 60.75 185 ARG A O 1
ATOM 1442 N N . GLY A 1 186 ? 20.174 6.187 4.893 1.00 47.12 186 GLY A N 1
ATOM 1443 C CA . GLY A 1 186 ? 20.444 5.862 6.296 1.00 47.12 186 GLY A CA 1
ATOM 1444 C C . GLY A 1 186 ? 20.890 4.422 6.570 1.00 47.12 186 GLY A C 1
ATOM 1445 O O . GLY A 1 186 ? 21.039 4.073 7.738 1.00 47.12 186 GLY A O 1
ATOM 1446 N N . PHE A 1 187 ? 21.070 3.575 5.549 1.00 44.34 187 PHE A N 1
ATOM 1447 C CA . PHE A 1 187 ? 21.620 2.231 5.745 1.00 44.34 187 PHE A CA 1
ATOM 1448 C C . PHE A 1 187 ? 23.147 2.251 5.638 1.00 44.34 187 PHE A C 1
ATOM 1450 O O . PHE A 1 187 ? 23.675 2.814 4.677 1.00 44.34 187 PHE A O 1
ATOM 1457 N N . PRO A 1 188 ? 23.885 1.621 6.571 1.00 37.06 188 PRO A N 1
ATOM 1458 C CA . PRO A 1 188 ? 25.270 1.288 6.300 1.00 37.06 188 PRO A CA 1
ATOM 1459 C C . PRO A 1 188 ? 25.277 0.359 5.085 1.00 37.06 188 PRO A C 1
ATOM 1461 O O . PRO A 1 188 ? 24.702 -0.728 5.126 1.00 37.06 188 PRO A O 1
ATOM 1464 N N . HIS A 1 189 ? 25.923 0.780 3.998 1.00 40.66 189 HIS A N 1
ATOM 1465 C CA . HIS A 1 189 ? 26.433 -0.177 3.028 1.00 40.66 189 HIS A CA 1
ATOM 1466 C C . HIS A 1 189 ? 27.305 -1.131 3.838 1.00 40.66 189 HIS A C 1
ATOM 1468 O O . HIS A 1 189 ? 28.331 -0.708 4.374 1.00 40.66 189 HIS A O 1
ATOM 1474 N N . HIS A 1 190 ? 26.855 -2.371 4.040 1.00 33.06 190 HIS A N 1
ATOM 1475 C CA . HIS A 1 190 ? 27.723 -3.382 4.617 1.00 33.06 190 HIS A CA 1
ATOM 1476 C C . HIS A 1 190 ? 28.931 -3.466 3.689 1.00 33.06 190 HIS A C 1
ATOM 1478 O O . HIS A 1 190 ? 28.811 -3.877 2.537 1.00 33.06 190 HIS A O 1
ATOM 1484 N N . ALA A 1 191 ? 30.053 -2.938 4.179 1.00 32.16 191 ALA A N 1
ATOM 1485 C CA . ALA A 1 191 ? 31.340 -3.062 3.536 1.00 32.16 191 ALA A CA 1
ATOM 1486 C C . ALA A 1 191 ? 31.584 -4.552 3.285 1.00 32.16 191 ALA A C 1
ATOM 1488 O O . ALA A 1 191 ? 31.327 -5.372 4.171 1.00 32.16 191 ALA A O 1
ATOM 1489 N N . HIS A 1 192 ? 31.994 -4.838 2.052 1.00 33.06 192 HIS A N 1
ATOM 1490 C CA . HIS A 1 192 ? 32.439 -6.137 1.566 1.00 33.06 192 HIS A CA 1
ATOM 1491 C C . HIS A 1 192 ? 33.350 -6.873 2.554 1.00 33.06 192 HIS A C 1
ATOM 1493 O O . HIS A 1 192 ? 34.183 -6.200 3.207 1.00 33.06 192 HIS A O 1
#

Secondary structure (DSSP, 8-state):
-THHHHHHHHHHHHHHHHHHHHHHHHHHHHHHHHHHHHHHHHHHHSTTHHHHHHHHHHHH---HHHHHHHHHHHHTT----HHHHHHHHHHHHHHIIIIIHHHHHHHHHHHSSPPPHHHHHHHHHHHHHHHHHHHHHHHHHHHH---SSS---HHHHHHHHTTPPTTHHHHHHHHHHHHHHHHHTTS-----

Foldseek 3Di:
DVVVVVVVVVVVVVVVVVVVVVVVLVVLLVVCLVCVVVLLVVLCVPPPNVVLLVVCCVVQVDDSLQLLSQLLCLLSQAADAPVLLVVLCVLLVVLCVPFQVVLVVVLVVLVPDDDDPVSVVVSVVSVVSNVVSSVVSSNVSSVSPDTRDHDGPSSLVSCVVSPPDPPSSVVSSVVSNVSSNVSVVPDPPPDD

Sequence (192 aa):
MEKALDAFDEKTEASDNARSEQDTGAARRTVFCANVFDVMVRLYGEPGIASLCLEAQTSYAVDVPSLLFFALADSDGHGADDGEMRRLLDRAGEWRSLFVLPLRHLRLTLRQGRRNTAEIEFYEQIKAAELEAERLQVRRLADDFLPLEGPGGLAARYLETISMPEPEAGTLVGQLRDAAKAVSRGFPHHAH

pLDDT: mean 87.28, std 15.65, range [32.16, 98.38]